Protein AF-0000000080322139 (afdb_homodimer)

Organism: NCBI:txid113653

Nearest PDB structures (foldseek):
  3h87-assembly1_B  TM=6.723E-01  e=2.597E-03  Mycobacterium tuberculosis H37Rv
  6a7v-assembly1_E  TM=6.444E-01  e=3.155E-03  Mycobacterium tuberculosis H37Rv
  5ecy-assembly1_E  TM=6.111E-01  e=3.832E-03  Shigella flexneri
  4xgq-assembly2_G  TM=5.463E-01  e=7.816E-03  Mycobacterium tuberculosis H37Rv
  3h87-assembly1_B  TM=6.724E-01  e=2.239E-03  Mycobacterium tuberculosis H37Rv

Radius of gyration: 24.17 Å; Cα contacts (8 Å, |Δi|>4): 522; chains: 2; bounding box: 40×67×48 Å

pLDDT: mean 90.12, std 12.37, range [46.22, 98.62]

Foldseek 3Di:
DAAAEEEALQQLVVCCVVAPCVRHVVVVVVQVVCVVVVRAAYAVLRLVVQCVDPDPSNVVSVVCCVVPVGRHPYDDPQLVVQLVVLCVVPVQAFPCPDPDSSDSQSSSLSVQVVQQPDADPVGGYQYEYAHPDDPDPPDNGNCVSNVVVPHHYHHPVVVCVVVVHDD/DAAAEEEALQQLVVCCVVAPCVRHVVVVVVQVVCVVVVRAAYAVLRLVVQCVDPDPSNVVSVVCCVVPVGRHPYDDPQLVVQLVVLCVVPVQLFPCPDPDSSDSQSSSLSVQVVQQPDADPVGGYQYEYAHPDDPDPPDNGNCVSNVVVPHHYHHPVVVCVVVVPDD

Structure (mmCIF, N/CA/C/O backbone):
data_AF-0000000080322139-model_v1
#
loop_
_entity.id
_entity.type
_entity.pdbx_description
1 polymer 'DUF4411 family protein'
#
loop_
_atom_site.group_PDB
_atom_site.id
_atom_site.type_symbol
_atom_site.label_atom_id
_atom_site.label_alt_id
_atom_site.label_comp_id
_atom_site.label_asym_id
_atom_site.label_entity_id
_atom_site.label_seq_id
_atom_site.pdbx_PDB_ins_code
_atom_site.Cartn_x
_atom_site.Cartn_y
_atom_site.Cartn_z
_atom_site.occupancy
_atom_site.B_iso_or_equiv
_atom_site.auth_seq_id
_atom_site.auth_comp_id
_atom_site.auth_asym_id
_atom_site.auth_atom_id
_atom_site.pdbx_PDB_model_num
ATOM 1 N N . MET A 1 1 ? 8.805 30.312 -1.904 1 68.19 1 MET A N 1
ATOM 2 C CA . MET A 1 1 ? 7.75 29.656 -1.135 1 68.19 1 MET A CA 1
ATOM 3 C C . MET A 1 1 ? 8.133 28.219 -0.813 1 68.19 1 MET A C 1
ATOM 5 O O . MET A 1 1 ? 8.719 27.516 -1.648 1 68.19 1 MET A O 1
ATOM 9 N N . ALA A 1 2 ? 8.109 27.938 0.518 1 86.62 2 ALA A N 1
ATOM 10 C CA . ALA A 1 2 ? 8.445 26.578 0.904 1 86.62 2 ALA A CA 1
ATOM 11 C C . ALA A 1 2 ? 7.188 25.75 1.157 1 86.62 2 ALA A C 1
ATOM 13 O O . ALA A 1 2 ? 6.242 26.219 1.789 1 86.62 2 ALA A O 1
ATOM 14 N N . VAL A 1 3 ? 7.066 24.594 0.48 1 93.94 3 VAL A N 1
ATOM 15 C CA . VAL A 1 3 ? 5.922 23.703 0.657 1 93.94 3 VAL A CA 1
ATOM 16 C C . VAL A 1 3 ? 5.988 23.047 2.031 1 93.94 3 VAL A C 1
ATOM 18 O O . VAL A 1 3 ? 7.047 22.547 2.441 1 93.94 3 VAL A O 1
ATOM 21 N N . VAL A 1 4 ? 4.855 23.156 2.779 1 96.94 4 VAL A N 1
ATOM 22 C CA . VAL A 1 4 ? 4.73 22.5 4.078 1 96.94 4 VAL A CA 1
ATOM 23 C C . VAL A 1 4 ? 3.535 21.547 4.066 1 96.94 4 VAL A C 1
ATOM 25 O O . VAL A 1 4 ? 2.416 21.953 3.746 1 96.94 4 VAL A O 1
ATOM 28 N N . TYR A 1 5 ? 3.814 20.344 4.383 1 98.38 5 TYR A N 1
ATOM 29 C CA . TYR A 1 5 ? 2.762 19.328 4.344 1 98.38 5 TYR A CA 1
ATOM 30 C C . TYR A 1 5 ? 2.133 19.156 5.723 1 98.38 5 TYR A C 1
ATOM 32 O O . TYR A 1 5 ? 2.832 19.156 6.738 1 98.38 5 TYR A O 1
ATOM 40 N N . ILE A 1 6 ? 0.815 19.016 5.734 1 98.62 6 ILE A N 1
ATOM 41 C CA . ILE A 1 6 ? 0.061 18.672 6.93 1 98.62 6 ILE A CA 1
ATOM 42 C C . ILE A 1 6 ? -0.663 17.344 6.711 1 98.62 6 ILE A C 1
ATOM 44 O O . ILE A 1 6 ? -1.619 17.266 5.934 1 98.62 6 ILE A O 1
ATOM 48 N N . ILE A 1 7 ? -0.209 16.328 7.422 1 98.25 7 ILE A N 1
ATOM 49 C CA . ILE A 1 7 ? -0.661 14.992 7.074 1 98.25 7 ILE A CA 1
ATOM 50 C C . ILE A 1 7 ? -1.838 14.594 7.961 1 98.25 7 ILE A C 1
ATOM 52 O O . ILE A 1 7 ? -1.787 14.766 9.18 1 98.25 7 ILE A O 1
ATOM 56 N N . ASP A 1 8 ? -2.883 14.086 7.391 1 95.56 8 ASP A N 1
ATOM 57 C CA . ASP A 1 8 ? -4.105 13.594 8.016 1 95.56 8 ASP A CA 1
ATOM 58 C C . ASP A 1 8 ? -3.961 12.133 8.43 1 95.56 8 ASP A C 1
ATOM 60 O O . ASP A 1 8 ? -3.07 11.43 7.949 1 95.56 8 ASP A O 1
ATOM 64 N N . SER A 1 9 ? -4.816 11.719 9.297 1 93.44 9 SER A N 1
ATOM 65 C CA . SER A 1 9 ? -4.734 10.344 9.789 1 93.44 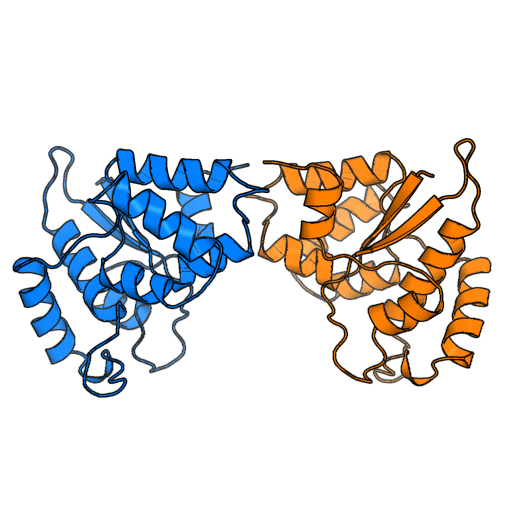9 SER A CA 1
ATOM 66 C C . SER A 1 9 ? -4.984 9.336 8.672 1 93.44 9 SER A C 1
ATOM 68 O O . SER A 1 9 ? -4.359 8.273 8.633 1 93.44 9 SER A O 1
ATOM 70 N N . SER A 1 10 ? -5.883 9.672 7.746 1 92.5 10 SER A N 1
ATOM 71 C CA . SER A 1 10 ? -6.199 8.758 6.652 1 92.5 10 SER A CA 1
ATOM 72 C C . SER A 1 10 ? -4.961 8.461 5.812 1 92.5 10 SER A C 1
ATOM 74 O O . SER A 1 10 ? -4.766 7.324 5.367 1 92.5 10 SER A O 1
ATOM 76 N N . SER A 1 11 ? -4.129 9.461 5.621 1 95.75 11 SER A N 1
ATOM 77 C CA . SER A 1 11 ? -2.922 9.281 4.82 1 95.75 11 SER A CA 1
ATOM 78 C C . SER A 1 11 ? -1.882 8.453 5.566 1 95.75 11 SER A C 1
ATOM 80 O O . SER A 1 11 ? -1.181 7.637 4.965 1 95.75 11 SER A O 1
ATOM 82 N N . LEU A 1 12 ? -1.776 8.648 6.848 1 95.56 12 LEU A N 1
ATOM 83 C CA . LEU A 1 12 ? -0.848 7.855 7.645 1 95.56 12 LEU A CA 1
ATOM 84 C C . LEU A 1 12 ? -1.281 6.395 7.691 1 95.56 12 LEU A C 1
ATOM 86 O O . LEU A 1 12 ? -0.446 5.492 7.602 1 95.56 12 LEU A O 1
ATOM 90 N N . ILE A 1 13 ? -2.531 6.18 7.801 1 93.69 13 ILE A N 1
ATOM 91 C CA . ILE A 1 13 ? -3.07 4.828 7.84 1 93.69 13 ILE A CA 1
ATOM 92 C C . ILE A 1 13 ? -2.822 4.129 6.508 1 93.69 13 ILE A C 1
ATOM 94 O O . ILE A 1 13 ? -2.311 3.008 6.469 1 93.69 13 ILE A O 1
ATOM 98 N N . ASP A 1 14 ? -3.195 4.867 5.477 1 93.75 14 ASP A N 1
ATOM 99 C CA . ASP A 1 14 ? -2.986 4.309 4.145 1 93.75 14 ASP A CA 1
ATOM 100 C C . ASP A 1 14 ? -1.509 4.016 3.898 1 93.75 14 ASP A C 1
ATOM 102 O O . ASP A 1 14 ? -1.165 2.988 3.309 1 93.75 14 ASP A O 1
ATOM 106 N N . LEU A 1 15 ? -0.689 4.93 4.316 1 96.38 15 LEU A N 1
ATOM 107 C CA . LEU A 1 15 ? 0.748 4.746 4.145 1 96.38 15 LEU A CA 1
ATOM 108 C C . LEU A 1 15 ? 1.229 3.506 4.891 1 96.38 15 LEU A C 1
ATOM 110 O O . LEU A 1 15 ? 2.023 2.727 4.355 1 96.38 15 LEU A O 1
ATOM 114 N N . MET A 1 16 ? 0.824 3.297 6.102 1 95.25 16 MET A N 1
ATOM 115 C CA . MET A 1 16 ? 1.204 2.119 6.879 1 95.25 16 MET A CA 1
ATOM 116 C C . MET A 1 16 ? 0.76 0.839 6.184 1 95.25 16 MET A C 1
ATOM 118 O O . MET A 1 16 ? 1.502 -0.145 6.148 1 95.25 16 MET A O 1
ATOM 122 N N . ASP A 1 17 ? -0.396 0.896 5.594 1 93.81 17 ASP A N 1
ATOM 123 C CA . ASP A 1 17 ? -0.928 -0.272 4.895 1 93.81 17 ASP A CA 1
ATOM 124 C C . ASP A 1 17 ? -0.116 -0.58 3.641 1 93.81 17 ASP A C 1
ATOM 126 O O . ASP A 1 17 ? 0.136 -1.745 3.328 1 93.81 17 ASP A O 1
ATOM 130 N N . CYS A 1 18 ? 0.298 0.434 3.008 1 96.19 18 CYS A N 1
ATOM 131 C CA . CYS A 1 18 ? 0.973 0.279 1.725 1 96.19 18 CYS A CA 1
ATOM 132 C C . CYS A 1 18 ? 2.48 0.163 1.911 1 96.19 18 CYS A C 1
ATOM 134 O O . CYS A 1 18 ? 3.17 -0.434 1.082 1 96.19 18 CYS A O 1
ATOM 136 N N . ASN A 1 19 ? 2.949 0.745 2.959 1 96.94 19 ASN A N 1
ATOM 137 C CA . ASN A 1 19 ? 4.383 0.778 3.223 1 96.94 19 ASN A CA 1
ATOM 138 C C . ASN A 1 19 ? 4.699 0.388 4.664 1 96.94 19 ASN A C 1
ATOM 140 O O . ASN A 1 19 ? 5.211 1.203 5.434 1 96.94 19 ASN A O 1
ATOM 144 N N . PRO A 1 20 ? 4.438 -0.884 4.977 1 96.62 20 PRO A N 1
ATOM 145 C CA . PRO A 1 20 ? 4.82 -1.28 6.336 1 96.62 20 PRO A CA 1
ATOM 146 C C . PRO A 1 20 ? 6.266 -0.919 6.672 1 96.62 20 PRO A C 1
ATOM 148 O O . PRO A 1 20 ? 7.148 -1.028 5.816 1 96.62 20 PRO A O 1
ATOM 151 N N . ILE A 1 21 ? 6.465 -0.548 7.898 1 96.88 21 ILE A N 1
ATOM 152 C CA . ILE A 1 21 ? 7.738 0.035 8.312 1 96.88 21 ILE A CA 1
ATOM 153 C C . ILE A 1 21 ? 8.852 -0.994 8.156 1 96.88 21 ILE A C 1
ATOM 155 O O . ILE A 1 21 ? 9.984 -0.644 7.801 1 96.88 21 ILE A O 1
ATOM 159 N N . ASP A 1 22 ? 8.555 -2.258 8.406 1 96.56 22 ASP A N 1
ATOM 160 C CA . ASP A 1 22 ? 9.57 -3.311 8.344 1 96.56 22 ASP A CA 1
ATOM 161 C C . ASP A 1 22 ? 10.031 -3.547 6.91 1 96.56 22 ASP A C 1
ATOM 163 O O . ASP A 1 22 ? 11.156 -3.988 6.684 1 96.56 22 ASP A O 1
ATOM 167 N N . ILE A 1 23 ? 9.242 -3.213 5.961 1 97.5 23 ILE A N 1
ATOM 168 C CA . ILE A 1 23 ? 9.555 -3.451 4.559 1 97.5 23 ILE A CA 1
ATOM 169 C C . ILE A 1 23 ? 10.086 -2.168 3.924 1 97.5 23 ILE A C 1
ATOM 171 O O . ILE A 1 23 ? 11.023 -2.205 3.125 1 97.5 23 ILE A O 1
ATOM 175 N N . TYR A 1 24 ? 9.5 -1.034 4.328 1 97.81 24 TYR A N 1
ATOM 176 C CA . TYR A 1 24 ? 9.852 0.23 3.693 1 97.81 24 TYR A CA 1
ATOM 177 C C . TYR A 1 24 ? 10.328 1.245 4.723 1 97.81 24 TYR A C 1
ATOM 179 O O . TYR A 1 24 ? 9.797 2.357 4.801 1 97.81 24 TYR A O 1
ATOM 187 N N . PRO A 1 25 ? 11.406 0.982 5.445 1 97.44 25 PRO A N 1
ATOM 188 C CA . PRO A 1 25 ? 11.891 1.926 6.457 1 97.44 25 PRO A CA 1
ATOM 189 C C . PRO A 1 25 ? 12.305 3.268 5.855 1 97.44 25 PRO A C 1
ATOM 191 O O . PRO A 1 25 ? 12.211 4.301 6.523 1 97.44 25 PRO A O 1
ATOM 194 N N . SER A 1 26 ? 12.703 3.242 4.609 1 97.81 26 SER A N 1
ATOM 195 C CA . SER A 1 26 ? 13.203 4.457 3.975 1 97.81 26 SER A CA 1
ATOM 196 C C . SER A 1 26 ? 12.086 5.48 3.789 1 97.81 26 SER A C 1
ATOM 198 O O . SER A 1 26 ? 12.32 6.688 3.873 1 97.81 26 SER A O 1
ATOM 200 N N . VAL A 1 27 ? 10.875 5.02 3.521 1 98.12 27 VAL A N 1
ATOM 201 C CA . VAL A 1 27 ? 9.727 5.906 3.334 1 98.12 27 VAL A CA 1
ATOM 202 C C . VAL A 1 27 ? 9.484 6.707 4.609 1 98.12 27 VAL A C 1
ATOM 204 O O . VAL A 1 27 ? 9.336 7.93 4.562 1 98.12 27 VAL A O 1
ATOM 207 N N . TRP A 1 28 ? 9.523 6.027 5.707 1 98 28 TRP A N 1
ATOM 208 C CA . TRP A 1 28 ? 9.227 6.652 6.992 1 98 28 TRP A CA 1
ATOM 209 C C . TRP A 1 28 ? 10.367 7.559 7.434 1 98 28 TRP A C 1
ATOM 211 O O . TRP A 1 28 ? 10.141 8.594 8.07 1 98 28 TRP A O 1
ATOM 221 N N . LYS A 1 29 ? 11.562 7.141 7.066 1 97.81 29 LYS A N 1
ATOM 222 C CA . LYS A 1 29 ? 12.711 8.016 7.316 1 97.81 29 LYS A CA 1
ATOM 223 C C . LYS A 1 29 ? 12.586 9.32 6.535 1 97.81 29 LYS A C 1
ATOM 225 O O . LYS A 1 29 ? 12.859 10.398 7.07 1 97.81 29 LYS A O 1
ATOM 230 N N . ARG A 1 30 ? 12.117 9.195 5.328 1 98 30 ARG A N 1
ATOM 231 C CA . ARG A 1 30 ? 11.961 10.383 4.492 1 98 30 ARG A CA 1
ATOM 232 C C . ARG A 1 30 ? 10.875 11.297 5.039 1 98 30 ARG A C 1
ATOM 234 O O . ARG A 1 30 ? 10.984 12.523 4.945 1 98 30 ARG A O 1
ATOM 241 N N . LEU A 1 31 ? 9.859 10.719 5.57 1 97.88 31 LEU A N 1
ATOM 242 C CA . LEU A 1 31 ? 8.812 11.516 6.199 1 97.88 31 LEU A CA 1
ATOM 243 C C . LEU A 1 31 ? 9.375 12.352 7.344 1 97.88 31 LEU A C 1
ATOM 245 O O . LEU A 1 31 ? 9.094 13.555 7.438 1 97.88 31 LEU A O 1
ATOM 249 N N . ILE A 1 32 ? 10.18 11.68 8.164 1 98.12 32 ILE A N 1
ATOM 250 C CA . ILE A 1 32 ? 10.742 12.359 9.32 1 98.12 32 ILE A CA 1
ATOM 251 C C . ILE A 1 32 ? 11.773 13.391 8.867 1 98.12 32 ILE A C 1
ATOM 253 O O . ILE A 1 32 ? 11.891 14.461 9.453 1 98.12 32 ILE A O 1
ATOM 257 N N . ASP A 1 33 ? 12.492 13.055 7.797 1 98.12 33 ASP A N 1
ATOM 258 C CA . ASP A 1 33 ? 13.422 14.031 7.234 1 98.12 33 ASP A CA 1
ATOM 259 C C . ASP A 1 33 ? 12.695 15.297 6.801 1 98.12 33 ASP A C 1
ATOM 261 O O . ASP A 1 33 ? 13.188 16.406 7.004 1 98.12 33 ASP A O 1
ATOM 265 N N . LEU A 1 34 ? 11.539 15.148 6.188 1 97.19 34 LEU A N 1
ATOM 266 C CA . LEU A 1 34 ? 10.727 16.297 5.797 1 97.19 34 LEU A CA 1
ATOM 267 C C . LEU A 1 34 ? 10.344 17.125 7.016 1 97.19 34 LEU A C 1
ATOM 269 O O . LEU A 1 34 ? 10.344 18.359 6.949 1 97.19 34 LEU A O 1
ATOM 273 N N . HIS A 1 35 ? 10.031 16.438 8.094 1 97.81 35 HIS A N 1
ATOM 274 C CA . HIS A 1 35 ? 9.711 17.141 9.328 1 97.81 35 HIS A CA 1
ATOM 275 C C . HIS A 1 35 ? 10.914 17.906 9.859 1 97.81 35 HIS A C 1
ATOM 277 O O . HIS A 1 35 ? 10.789 19.062 10.281 1 97.81 35 HIS A O 1
ATOM 283 N N . LEU A 1 36 ? 12.039 17.281 9.852 1 97.12 36 LEU A N 1
ATOM 284 C CA . LEU A 1 36 ? 13.258 17.906 10.352 1 97.12 36 LEU A CA 1
ATOM 285 C C . LEU A 1 36 ? 13.625 19.125 9.516 1 97.12 36 LEU A C 1
ATOM 287 O O . LEU A 1 36 ? 14.328 20.031 10 1 97.12 36 LEU A O 1
ATOM 291 N N . GLU A 1 37 ? 13.094 19.203 8.328 1 94.88 37 GLU A N 1
ATOM 292 C CA . GLU A 1 37 ? 13.258 20.359 7.457 1 94.88 37 GLU A CA 1
ATOM 293 C C . GLU A 1 37 ? 12.164 21.406 7.695 1 94.88 37 GLU A C 1
ATOM 295 O O . GLU A 1 37 ? 12.086 22.406 6.977 1 94.88 37 GLU A O 1
ATOM 300 N N . ASP A 1 38 ? 11.312 21.062 8.609 1 94.56 38 ASP A N 1
ATOM 301 C CA . ASP A 1 38 ? 10.188 21.938 8.945 1 94.56 38 ASP A CA 1
ATOM 302 C C . ASP A 1 38 ? 9.188 22.016 7.801 1 94.56 38 ASP A C 1
ATOM 304 O O . ASP A 1 38 ? 8.602 23.062 7.543 1 94.56 38 ASP A O 1
ATOM 308 N N . ARG A 1 39 ? 9.023 20.875 7.148 1 96.44 39 ARG A N 1
ATOM 309 C CA . ARG A 1 39 ? 8.141 20.875 5.98 1 96.44 39 ARG A CA 1
ATOM 310 C C . ARG A 1 39 ? 7.039 19.828 6.133 1 96.44 39 ARG A C 1
ATOM 312 O O . ARG A 1 39 ? 6.273 19.594 5.195 1 96.44 39 ARG A O 1
ATOM 319 N N . LEU A 1 40 ? 6.953 19.219 7.246 1 98.06 40 LEU A N 1
ATOM 320 C CA . LEU A 1 40 ? 5.895 18.25 7.5 1 98.06 40 LEU A CA 1
ATOM 321 C C . LEU A 1 40 ? 5.422 18.328 8.945 1 98.06 40 LEU A C 1
ATOM 323 O O . LEU A 1 40 ? 6.238 18.297 9.875 1 98.06 40 LEU A O 1
ATOM 327 N N . TYR A 1 41 ? 4.141 18.391 9.102 1 98.31 41 TYR A N 1
ATOM 328 C CA . TYR A 1 41 ? 3.508 18.406 10.414 1 98.31 41 TYR A CA 1
ATOM 329 C C . TYR A 1 41 ? 2.18 17.656 10.383 1 98.31 41 TYR A C 1
ATOM 331 O O . TYR A 1 41 ? 1.677 17.312 9.305 1 98.31 41 TYR A O 1
ATOM 339 N N . SER A 1 42 ? 1.778 17.281 11.508 1 98.12 42 SER A N 1
ATOM 340 C CA . SER A 1 42 ? 0.406 16.859 11.758 1 98.12 42 SER A CA 1
ATOM 341 C C . SER A 1 42 ? -0.188 17.578 12.969 1 98.12 42 SER A C 1
ATOM 343 O O . SER A 1 42 ? 0.25 18.672 13.328 1 98.12 42 SER A O 1
ATOM 345 N N . HIS A 1 43 ? -1.311 17.172 13.422 1 97.56 43 HIS A N 1
ATOM 346 C CA . HIS A 1 43 ? -1.987 17.812 14.539 1 97.56 43 HIS A CA 1
ATOM 347 C C . HIS A 1 43 ? -2.193 16.844 15.695 1 97.56 43 HIS A C 1
ATOM 349 O O . HIS A 1 43 ? -2.377 15.641 15.469 1 97.56 43 HIS A O 1
ATOM 355 N N . ILE A 1 44 ? -2.199 17.297 16.891 1 96.5 44 ILE A N 1
ATOM 356 C CA . ILE A 1 44 ? -2.355 16.484 18.078 1 96.5 44 ILE A CA 1
ATOM 357 C C . ILE A 1 44 ? -3.67 15.703 18.016 1 96.5 44 ILE A C 1
ATOM 359 O O . ILE A 1 44 ? -3.758 14.57 18.484 1 96.5 44 ILE A O 1
ATOM 363 N N . GLU A 1 45 ? -4.68 16.266 17.438 1 93.38 45 GLU A N 1
ATOM 364 C CA . GLU A 1 45 ? -5.957 15.578 17.266 1 93.38 45 GLU A CA 1
ATOM 365 C C . GLU A 1 45 ? -5.805 14.352 16.375 1 93.38 45 GLU A C 1
ATOM 367 O O . GLU A 1 45 ? -6.492 13.352 16.578 1 93.38 45 GLU A O 1
ATOM 372 N N . VAL A 1 46 ? -4.922 14.461 15.375 1 94.88 46 VAL A N 1
ATOM 373 C CA . VAL A 1 46 ? -4.637 13.312 14.523 1 94.88 46 VAL A CA 1
ATOM 374 C C . VAL A 1 46 ? -3.943 12.219 15.336 1 94.88 46 VAL A C 1
ATOM 376 O O . VAL A 1 46 ? -4.285 11.039 15.227 1 94.88 46 VAL A O 1
ATOM 379 N N . TYR A 1 47 ? -2.986 12.641 16.141 1 95.06 47 TYR A N 1
ATOM 380 C CA . TYR A 1 47 ? -2.307 11.703 17.031 1 95.06 47 TYR A CA 1
ATOM 381 C C . TYR A 1 47 ? -3.307 10.969 17.922 1 95.06 47 TYR A C 1
ATOM 383 O O . TYR A 1 47 ? -3.236 9.75 18.062 1 95.06 47 TYR A O 1
ATOM 391 N N . LEU A 1 48 ? -4.215 11.688 18.469 1 91.31 48 LEU A N 1
ATOM 392 C CA . LEU A 1 48 ? -5.207 11.117 19.375 1 91.31 48 LEU A CA 1
ATOM 393 C C . LEU A 1 48 ? -6.105 10.125 18.641 1 91.31 48 LEU A C 1
ATOM 395 O O . LEU A 1 48 ? -6.504 9.102 19.203 1 91.31 48 LEU A O 1
ATOM 399 N N . GLU A 1 49 ? -6.418 10.43 17.406 1 87.5 49 GLU A N 1
ATOM 400 C CA . GLU A 1 49 ? -7.203 9.516 16.578 1 87.5 49 GLU A CA 1
ATOM 401 C C . GLU A 1 49 ? -6.461 8.203 16.344 1 87.5 49 GLU A C 1
ATOM 403 O O . GLU A 1 49 ? -7.059 7.129 16.406 1 87.5 49 GLU A O 1
ATOM 408 N N . ILE A 1 50 ? -5.203 8.289 16.016 1 90.81 50 ILE A N 1
ATOM 409 C CA . ILE A 1 50 ? -4.363 7.133 15.711 1 90.81 50 ILE A CA 1
ATOM 410 C C . ILE A 1 50 ? -4.164 6.293 16.969 1 90.81 50 ILE A C 1
ATOM 412 O O . ILE A 1 50 ? -4.105 5.062 16.906 1 90.81 50 ILE A O 1
ATOM 416 N N . GLU A 1 51 ? -4.031 6.918 18.047 1 84.75 51 GLU A N 1
ATOM 417 C CA . GLU A 1 51 ? -3.77 6.262 19.328 1 84.75 51 GLU A CA 1
ATOM 418 C C . GLU A 1 51 ? -4.914 5.324 19.719 1 84.75 51 GLU A C 1
ATOM 420 O O . GLU A 1 51 ? -4.711 4.359 20.453 1 84.75 51 GLU A O 1
ATOM 425 N N . SER A 1 52 ? -6.004 5.531 19.141 1 75.81 52 SER A N 1
ATOM 426 C CA . SER A 1 52 ? -7.172 4.73 19.484 1 75.81 52 SER A CA 1
ATOM 427 C C . SER A 1 52 ? -7.184 3.41 18.719 1 75.81 52 SER A C 1
ATOM 429 O O . SER A 1 52 ? -7.957 2.504 19.047 1 75.81 52 SER A O 1
ATOM 431 N N . GLN A 1 53 ? -6.258 3.322 17.859 1 67.62 53 GLN A N 1
ATOM 432 C CA . GLN A 1 53 ? -6.219 2.096 17.078 1 67.62 53 GLN A CA 1
ATOM 433 C C . GLN A 1 53 ? -5 1.249 17.438 1 67.62 53 GLN A C 1
ATOM 435 O O . GLN A 1 53 ? -3.979 1.78 17.875 1 67.62 53 GLN A O 1
ATOM 440 N N . ASP A 1 54 ? -5.008 0.057 17.891 1 62.97 54 ASP A N 1
ATOM 441 C CA . ASP A 1 54 ? -3.889 -0.783 18.312 1 62.97 54 ASP A CA 1
ATOM 442 C C . ASP A 1 54 ? -3.146 -1.351 17.094 1 62.97 54 ASP A C 1
ATOM 444 O O . ASP A 1 54 ? -3.457 -2.449 16.641 1 62.97 54 ASP A O 1
ATOM 448 N N . ASP A 1 55 ? -2.158 -0.542 16.656 1 83.44 55 ASP A N 1
ATOM 449 C CA . ASP A 1 55 ? -1.472 -1.159 15.531 1 83.44 55 ASP A CA 1
ATOM 450 C C . ASP A 1 55 ? -0.072 -0.574 15.352 1 83.44 55 ASP A C 1
ATOM 452 O O . ASP A 1 55 ? 0.425 0.138 16.234 1 83.44 55 ASP A O 1
ATOM 456 N N . GLU A 1 56 ? 0.712 -0.976 14.672 1 91.62 56 GLU A N 1
ATOM 457 C CA . GLU A 1 56 ? 2.049 -0.556 14.266 1 91.62 56 GLU A CA 1
ATOM 458 C C . GLU A 1 56 ? 2.113 0.954 14.055 1 91.62 56 GLU A C 1
ATOM 460 O O . GLU A 1 56 ? 3.115 1.592 14.383 1 91.62 56 GLU A O 1
ATOM 465 N N . LEU A 1 57 ? 1.033 1.543 13.688 1 94.38 57 LEU A N 1
ATOM 466 C CA . LEU A 1 57 ? 0.989 2.98 13.445 1 94.38 57 LEU A CA 1
ATOM 467 C C . LEU A 1 57 ? 0.966 3.754 14.758 1 94.38 57 LEU A C 1
ATOM 469 O O . LEU A 1 57 ? 1.602 4.805 14.875 1 94.38 57 LEU A O 1
ATOM 473 N N . LYS A 1 58 ? 0.27 3.227 15.711 1 94.69 58 LYS A N 1
ATOM 474 C CA . LYS A 1 58 ? 0.213 3.854 17.031 1 94.69 58 LYS A CA 1
ATOM 475 C C . LYS A 1 58 ? 1.596 3.904 17.672 1 94.69 58 LYS A C 1
ATOM 477 O O . LYS A 1 58 ? 1.996 4.938 18.219 1 94.69 58 LYS A O 1
ATOM 482 N N . LYS A 1 59 ? 2.262 2.777 17.609 1 94.75 59 LYS A N 1
ATOM 483 C CA . LYS A 1 59 ? 3.607 2.709 18.172 1 94.75 59 LYS A CA 1
ATOM 484 C C . LYS A 1 59 ? 4.539 3.707 17.5 1 94.75 59 LYS A C 1
ATOM 486 O O . LYS A 1 59 ? 5.289 4.418 18.172 1 94.75 59 LYS A O 1
ATOM 491 N N . TRP A 1 60 ? 4.445 3.738 16.219 1 96.38 60 TRP A N 1
ATOM 492 C CA . TRP A 1 60 ? 5.266 4.676 15.453 1 96.38 60 TRP A CA 1
ATOM 493 C C . TRP A 1 60 ? 4.945 6.117 15.844 1 96.38 60 TRP A C 1
ATOM 495 O O . TRP A 1 60 ? 5.855 6.914 16.094 1 96.38 60 TRP A O 1
ATOM 505 N N . ALA A 1 61 ? 3.668 6.461 15.898 1 96 61 ALA A N 1
ATOM 506 C CA . ALA A 1 61 ? 3.25 7.824 16.219 1 96 61 ALA A CA 1
ATOM 507 C C . ALA A 1 61 ? 3.729 8.227 17.609 1 96 61 ALA A C 1
ATOM 509 O O . ALA A 1 61 ? 4.203 9.352 17.812 1 96 61 ALA A O 1
ATOM 510 N N . LYS A 1 62 ? 3.58 7.352 18.531 1 95.31 62 LYS A N 1
ATOM 511 C CA . LYS A 1 62 ? 4.012 7.617 19.891 1 95.31 62 LYS A CA 1
ATOM 512 C C . LYS A 1 62 ? 5.516 7.867 19.969 1 95.31 62 LYS A C 1
ATOM 514 O O . LYS A 1 62 ? 5.969 8.812 20.609 1 95.31 62 LYS A O 1
ATOM 519 N N . GLU A 1 63 ? 6.238 7 19.328 1 96.62 63 GLU A N 1
ATOM 520 C CA . GLU A 1 63 ? 7.691 7.141 19.297 1 96.62 63 GLU A CA 1
ATOM 521 C C . GLU A 1 63 ? 8.102 8.477 18.672 1 96.62 63 GLU A C 1
ATOM 523 O O . GLU A 1 63 ? 8.969 9.172 19.188 1 96.62 63 GLU A O 1
ATOM 528 N N . GLN A 1 64 ? 7.453 8.812 17.531 1 96.62 64 GLN A N 1
ATOM 529 C CA . GLN A 1 64 ? 7.809 10.055 16.844 1 96.62 64 GLN A CA 1
ATOM 530 C C . GLN A 1 64 ? 7.402 11.273 17.656 1 96.62 64 GLN A C 1
ATOM 532 O O . GLN A 1 64 ? 8.117 12.273 17.688 1 96.62 64 GLN A O 1
ATOM 537 N N . LYS A 1 65 ? 6.203 11.18 18.297 1 96.56 65 LYS A N 1
ATOM 538 C CA . LYS A 1 65 ? 5.766 12.281 19.156 1 96.56 65 LYS A CA 1
ATOM 539 C C . LYS A 1 65 ? 6.762 12.539 20.281 1 96.56 65 LYS A C 1
ATOM 541 O O . LYS A 1 65 ? 7.043 13.688 20.625 1 96.56 65 LYS A O 1
ATOM 546 N N . ASN A 1 66 ? 7.277 11.508 20.891 1 97.12 66 ASN A N 1
ATOM 547 C CA . ASN A 1 66 ? 8.25 11.617 21.969 1 97.12 66 ASN A CA 1
ATOM 548 C C . ASN A 1 66 ? 9.578 12.188 21.484 1 97.12 66 ASN A C 1
ATOM 550 O O . ASN A 1 66 ? 10.18 13.023 22.156 1 97.12 66 ASN A O 1
ATOM 554 N N . LYS A 1 67 ? 10.07 11.781 20.391 1 97.75 67 LYS A N 1
ATOM 555 C CA . LYS A 1 67 ? 11.359 12.195 19.844 1 97.75 67 LYS A CA 1
ATOM 556 C C . LYS A 1 67 ? 11.266 13.594 19.234 1 97.75 67 LYS A C 1
ATOM 558 O O . LYS A 1 67 ? 12.203 14.383 19.328 1 97.75 67 LYS A O 1
ATOM 563 N N . TYR A 1 68 ? 10.109 13.812 18.578 1 97.88 68 TYR A N 1
ATOM 564 C CA . TYR A 1 68 ? 9.875 15.078 17.891 1 97.88 68 TYR A CA 1
ATOM 565 C C . TYR A 1 68 ? 8.562 15.711 18.359 1 97.88 68 TYR A C 1
ATOM 567 O O . TYR A 1 68 ? 7.551 15.641 17.656 1 97.88 68 TYR A O 1
ATOM 575 N N . PRO A 1 69 ? 8.539 16.453 19.422 1 95.62 69 PRO A N 1
ATOM 576 C CA . PRO A 1 69 ? 7.316 16.969 20.031 1 95.62 69 PRO A CA 1
ATOM 577 C C . PRO A 1 69 ? 6.551 17.922 19.125 1 95.62 69 PRO A C 1
ATOM 579 O O . PRO A 1 69 ? 5.352 18.141 19.312 1 95.62 69 PRO A O 1
ATOM 582 N N . ASN A 1 70 ? 7.266 18.422 18.078 1 96.5 70 ASN A N 1
ATOM 583 C CA . ASN A 1 70 ? 6.629 19.406 17.203 1 96.5 70 ASN A CA 1
ATOM 584 C C . ASN A 1 70 ? 6.027 18.75 15.969 1 96.5 70 ASN A C 1
ATOM 586 O O . ASN A 1 70 ? 5.426 19.422 15.133 1 96.5 70 ASN A O 1
ATOM 590 N N . LEU A 1 71 ? 6.145 17.438 15.828 1 98.06 71 LEU A N 1
ATOM 591 C CA . LEU A 1 71 ? 5.578 16.75 14.68 1 98.06 71 LEU A CA 1
ATOM 592 C C . LEU A 1 71 ? 4.055 16.859 14.68 1 98.06 71 LEU A C 1
ATOM 594 O O . LEU A 1 71 ? 3.453 17.188 13.656 1 98.06 71 LEU A O 1
ATOM 598 N N . PHE A 1 72 ? 3.488 16.562 15.844 1 98.12 72 PHE A N 1
ATOM 599 C CA . PHE A 1 72 ? 2.057 16.75 16.047 1 98.12 72 PHE A CA 1
ATOM 600 C C . PHE A 1 72 ? 1.776 18.062 16.766 1 98.12 72 PHE A C 1
ATOM 602 O O . PHE A 1 72 ? 1.825 18.125 18 1 98.12 72 PHE A O 1
ATOM 609 N N . ARG A 1 73 ? 1.409 19.062 15.961 1 97.88 73 ARG A N 1
ATOM 610 C CA . ARG A 1 73 ? 1.253 20.406 16.484 1 97.88 73 ARG A CA 1
ATOM 611 C C . ARG A 1 73 ? 0.071 20.5 17.438 1 97.88 73 ARG A C 1
ATOM 613 O O . ARG A 1 73 ? -0.985 19.906 17.188 1 97.88 73 ARG A O 1
ATOM 620 N N . SER A 1 74 ? 0.337 21.188 18.5 1 96.5 74 SER A N 1
ATOM 621 C CA . SER A 1 74 ? -0.71 21.406 19.5 1 96.5 74 SER A CA 1
ATOM 622 C C . SER A 1 74 ? -1.601 22.594 19.109 1 96.5 74 SER A C 1
ATOM 624 O O . SER A 1 74 ? -1.362 23.25 18.094 1 96.5 74 SER A O 1
ATOM 626 N N . TYR A 1 75 ? -2.557 22.797 19.953 1 95.69 75 TYR A N 1
ATOM 627 C CA . TYR A 1 75 ? -3.488 23.891 19.781 1 95.69 75 TYR A CA 1
ATOM 628 C C . TYR A 1 75 ? -2.777 25.234 19.922 1 95.69 75 TYR A C 1
ATOM 630 O O . TYR A 1 75 ? -1.812 25.359 20.672 1 95.69 75 TYR A O 1
ATOM 638 N N . SER A 1 76 ? -3.17 26.219 19.141 1 96.38 76 SER A N 1
ATOM 639 C CA . SER A 1 76 ? -2.688 27.578 19.281 1 96.38 76 SER A CA 1
ATOM 640 C C . SER A 1 76 ? -3.842 28.578 19.234 1 96.38 76 SER A C 1
ATOM 642 O O . SER A 1 76 ? -4.941 28.25 18.797 1 96.38 76 SER A O 1
ATOM 644 N N . THR A 1 77 ? -3.541 29.75 19.703 1 96.56 77 THR A N 1
ATOM 645 C CA . THR A 1 77 ? -4.551 30.812 19.688 1 96.56 77 THR A CA 1
ATOM 646 C C . THR A 1 77 ? -4.965 31.125 18.25 1 96.56 77 THR A C 1
ATOM 648 O O . THR A 1 77 ? -6.148 31.344 17.969 1 96.56 77 THR A O 1
ATOM 651 N N . ALA A 1 78 ? -4.008 31.156 17.391 1 96.19 78 ALA A N 1
ATOM 652 C CA . ALA A 1 78 ? -4.297 31.438 15.984 1 96.19 78 ALA A CA 1
ATOM 653 C C . ALA A 1 78 ? -5.207 30.359 15.398 1 96.19 78 ALA A C 1
ATOM 655 O O . ALA A 1 78 ? -6.172 30.672 14.695 1 96.19 78 ALA A O 1
ATOM 656 N N . GLN A 1 79 ? -4.918 29.125 15.727 1 96.5 79 GLN A N 1
ATOM 657 C CA . GLN A 1 79 ? -5.734 28.031 15.234 1 96.5 79 GLN A CA 1
ATOM 658 C C . GLN A 1 79 ? -7.172 28.141 15.727 1 96.5 79 GLN A C 1
ATOM 660 O O . GLN A 1 79 ? -8.117 27.859 14.984 1 96.5 79 GLN A O 1
ATOM 665 N N . GLN A 1 80 ? -7.348 28.484 16.969 1 96.06 80 GLN A N 1
ATOM 666 C CA . GLN A 1 80 ? -8.68 28.609 17.547 1 96.06 80 GLN A CA 1
ATOM 667 C C . GLN A 1 80 ? -9.508 29.656 16.812 1 96.06 80 GLN A C 1
ATOM 669 O O . GLN A 1 80 ? -10.695 29.469 16.562 1 96.06 80 GLN A O 1
ATOM 674 N N . LYS A 1 81 ? -8.844 30.781 16.484 1 96.19 81 LYS A N 1
ATOM 675 C CA . LYS A 1 81 ? -9.516 31.828 15.719 1 96.19 81 LYS A CA 1
ATOM 676 C C . LYS A 1 81 ? -9.953 31.312 14.352 1 96.19 81 LYS A C 1
ATOM 678 O O . LYS A 1 81 ? -11.094 31.531 13.938 1 96.19 81 LYS A O 1
ATOM 683 N N . TYR A 1 82 ? -9.023 30.625 13.664 1 96.06 82 TYR A N 1
ATOM 684 C CA . TYR A 1 82 ? -9.352 30.062 12.352 1 96.06 82 TYR A CA 1
ATOM 685 C C . TYR A 1 82 ? -10.461 29.031 12.461 1 96.06 82 TYR A C 1
ATOM 687 O O . TYR A 1 82 ? -11.328 28.953 11.586 1 96.06 82 TYR A O 1
ATOM 695 N N . LEU A 1 83 ? -10.359 28.219 13.5 1 94.19 83 LEU A N 1
ATOM 696 C CA . LEU A 1 83 ? -11.367 27.188 13.719 1 94.19 83 LEU A CA 1
ATOM 697 C C . LEU A 1 83 ? -12.758 27.812 13.844 1 94.19 83 LEU A C 1
ATOM 699 O O . LEU A 1 83 ? -13.727 27.312 13.266 1 94.19 83 LEU A O 1
ATOM 703 N N . ALA A 1 84 ? -12.844 28.875 14.586 1 94.31 84 ALA A N 1
ATOM 704 C CA . ALA A 1 84 ? -14.117 29.578 14.766 1 94.31 84 ALA A CA 1
ATOM 705 C C . ALA A 1 84 ? -14.672 30.047 13.422 1 94.31 84 ALA A C 1
ATOM 707 O O . ALA A 1 84 ? -15.867 29.891 13.156 1 94.31 84 ALA A O 1
ATOM 708 N N . ASP A 1 85 ? -13.805 30.609 12.602 1 94.25 85 ASP A N 1
ATOM 709 C CA . ASP A 1 85 ? -14.195 31.078 11.273 1 94.25 85 ASP A CA 1
ATOM 710 C C . ASP A 1 85 ? -14.664 29.922 10.398 1 94.25 85 ASP A C 1
ATOM 712 O O . ASP A 1 85 ? -15.664 30.031 9.688 1 94.25 85 ASP A O 1
ATOM 716 N N . ILE A 1 86 ? -13.93 28.812 10.445 1 93.81 86 ILE A N 1
ATOM 717 C CA . ILE A 1 86 ? -14.242 27.625 9.656 1 93.81 86 ILE A CA 1
ATOM 718 C C . ILE A 1 86 ? -15.617 27.078 10.055 1 93.81 86 ILE A C 1
ATOM 720 O O . ILE A 1 86 ? -16.453 26.797 9.195 1 93.81 86 ILE A O 1
ATOM 724 N N . LEU A 1 87 ? -15.867 26.984 11.328 1 90.56 87 LEU A N 1
ATOM 725 C CA . LEU A 1 87 ? -17.094 26.391 11.82 1 90.56 87 LEU A CA 1
ATOM 726 C C . LEU A 1 87 ? -18.281 27.312 11.562 1 90.56 87 LEU A C 1
ATOM 728 O O . LEU A 1 87 ? -19.422 26.844 11.383 1 90.56 87 LEU A O 1
ATOM 732 N N . LYS A 1 88 ? -18.031 28.625 11.555 1 91.62 88 LYS A N 1
ATOM 733 C CA . LYS A 1 88 ? -19.078 29.594 11.203 1 91.62 88 LYS A CA 1
ATOM 734 C C . LYS A 1 88 ? -19.531 29.391 9.758 1 91.62 88 LYS A C 1
ATOM 736 O O . LYS A 1 88 ? -20.734 29.469 9.469 1 91.62 88 LYS A O 1
ATOM 741 N N . ASN A 1 89 ? -18.625 29.125 8.891 1 91.5 89 ASN A N 1
ATOM 742 C CA . ASN A 1 89 ? -18.906 28.984 7.461 1 91.5 89 ASN A CA 1
ATOM 743 C C . ASN A 1 89 ? -19.344 27.578 7.105 1 91.5 89 ASN A C 1
ATOM 745 O O . ASN A 1 89 ? -20.078 27.375 6.141 1 91.5 89 ASN A O 1
ATOM 749 N N . PHE A 1 90 ? -18.812 26.578 7.91 1 89 90 PHE A N 1
ATOM 750 C CA . PHE A 1 90 ? -19.109 25.172 7.656 1 89 90 PHE A CA 1
ATOM 751 C C . PHE A 1 90 ? -19.547 24.484 8.938 1 89 90 PHE A C 1
ATOM 753 O O . PHE A 1 90 ? -18.828 23.625 9.469 1 89 90 PHE A O 1
ATOM 760 N N . GLU A 1 91 ? -20.719 24.562 9.297 1 79.5 91 GLU A N 1
ATOM 761 C CA . GLU A 1 91 ? -21.234 24.047 10.562 1 79.5 91 GLU A CA 1
ATOM 762 C C . GLU A 1 91 ? -21.203 22.531 10.586 1 79.5 91 GLU A C 1
ATOM 764 O O . GLU A 1 91 ? -20.938 21.922 11.625 1 79.5 91 GLU A O 1
ATOM 769 N N . ALA A 1 92 ? -21.281 21.969 9.469 1 76.25 92 ALA A N 1
ATOM 770 C CA . ALA A 1 92 ? -21.391 20.516 9.367 1 76.25 92 ALA A CA 1
ATOM 771 C C . ALA A 1 92 ? -20.016 19.859 9.359 1 76.25 92 ALA A C 1
ATOM 773 O O . ALA A 1 92 ? -19.906 18.625 9.359 1 76.25 92 ALA A O 1
ATOM 774 N N . PHE A 1 93 ? -18.984 20.625 9.406 1 80.5 93 PHE A N 1
ATOM 775 C CA . PHE A 1 93 ? -17.625 20.125 9.273 1 80.5 93 PHE A CA 1
ATOM 776 C C . PHE A 1 93 ? -17.172 19.438 10.555 1 80.5 93 PHE A C 1
ATOM 778 O O . PHE A 1 93 ? -16.141 18.766 10.57 1 80.5 93 PHE A O 1
ATOM 785 N N . VAL A 1 94 ? -17.891 19.453 11.633 1 67.94 94 VAL A N 1
ATOM 786 C CA . VAL A 1 94 ? -17.531 18.766 12.867 1 67.94 94 VAL A CA 1
ATOM 787 C C . VAL A 1 94 ? -18.422 17.547 13.055 1 67.94 94 VAL A C 1
ATOM 789 O O . VAL A 1 94 ? -19.641 17.625 12.859 1 67.94 94 VAL A O 1
ATOM 792 N N . LYS A 1 95 ? -17.672 16.328 12.852 1 59.12 95 LYS A N 1
ATOM 793 C CA . LYS A 1 95 ? -18.453 15.148 13.203 1 59.12 95 LYS A CA 1
ATOM 794 C C . LYS A 1 95 ? -18.75 15.102 14.695 1 59.12 95 LYS A C 1
ATOM 796 O O . LYS A 1 95 ? -17.844 15.242 15.523 1 59.12 95 LYS A O 1
ATOM 801 N N . ILE A 1 96 ? -19.906 15.539 15.078 1 48.28 96 ILE A N 1
ATOM 802 C CA . ILE A 1 96 ? -20.297 15.461 16.484 1 48.28 96 ILE A CA 1
ATOM 803 C C . ILE A 1 96 ? -20.375 14 16.922 1 48.28 96 ILE A C 1
ATOM 805 O O . ILE A 1 96 ? -21.172 13.227 16.375 1 48.28 96 ILE A O 1
ATOM 809 N N . ASN A 1 97 ? -19.219 13.406 17.047 1 50.06 97 ASN A N 1
ATOM 810 C CA . ASN A 1 97 ? -19.453 12.109 17.688 1 50.06 97 ASN A CA 1
ATOM 811 C C . ASN A 1 97 ? -19.688 12.258 19.188 1 50.06 97 ASN A C 1
ATOM 813 O O . ASN A 1 97 ? -18.734 12.375 19.953 1 50.06 97 ASN A O 1
ATOM 817 N N . GLY A 1 98 ? -20.75 12.227 19.641 1 50.47 98 GLY A N 1
ATOM 818 C CA . GLY A 1 98 ? -21.156 12.547 21 1 50.47 98 GLY A CA 1
ATOM 819 C C . GLY A 1 98 ? -20.859 13.977 21.391 1 50.47 98 GLY A C 1
ATOM 820 O O . GLY A 1 98 ? -21.234 14.914 20.688 1 50.47 98 GLY A O 1
ATOM 821 N N . ASN A 1 99 ? -20.172 14.203 22.797 1 46.22 99 ASN A N 1
ATOM 822 C CA . ASN A 1 99 ? -19.891 15.508 23.391 1 46.22 99 ASN A CA 1
ATOM 823 C C . ASN A 1 99 ? -18.516 16.016 22.969 1 46.22 99 ASN A C 1
ATOM 825 O O . ASN A 1 99 ? -18.062 17.062 23.469 1 46.22 99 ASN A O 1
ATOM 829 N N . THR A 1 100 ? -17.641 15.344 22.375 1 46.97 100 THR A N 1
ATOM 830 C CA . THR A 1 100 ? -16.281 15.812 22.109 1 46.97 100 THR A CA 1
ATOM 831 C C . THR A 1 100 ? -16.016 15.898 20.609 1 46.97 100 THR A C 1
ATOM 833 O O . THR A 1 100 ? -16.484 15.055 19.844 1 46.97 100 THR A O 1
ATOM 836 N N . TYR A 1 101 ? -15.969 17.125 20.188 1 49.72 101 TYR A N 1
ATOM 837 C CA . TYR A 1 101 ? -15.578 17.344 18.812 1 49.72 101 TYR A CA 1
ATOM 838 C C . TYR A 1 101 ? -14.383 16.469 18.438 1 49.72 101 TYR A C 1
ATOM 840 O O . TYR A 1 101 ? -13.25 16.766 18.828 1 49.72 101 TYR A O 1
ATOM 848 N N . LYS A 1 102 ? -14.445 15.242 18.406 1 56.59 102 LYS A N 1
ATOM 849 C CA . LYS A 1 102 ? -13.305 14.359 18.156 1 56.59 102 LYS A CA 1
ATOM 850 C C . LYS A 1 102 ? -12.938 14.32 16.672 1 56.59 102 LYS A C 1
ATOM 852 O O . LYS A 1 102 ? -12.773 13.242 16.109 1 56.59 102 LYS A O 1
ATOM 857 N N . ASP A 1 103 ? -12.961 15.641 16.031 1 81 103 ASP A N 1
ATOM 858 C CA . ASP A 1 103 ? -12.672 15.531 14.602 1 81 103 ASP A CA 1
ATOM 859 C C . ASP A 1 103 ? -11.43 16.344 14.242 1 81 103 ASP A C 1
ATOM 861 O O . ASP A 1 103 ? -11.336 17.531 14.555 1 81 103 ASP A O 1
ATOM 865 N N . ALA A 1 104 ? -10.367 15.703 13.875 1 90.75 104 ALA A N 1
ATOM 866 C CA . ALA A 1 104 ? -9.094 16.312 13.5 1 90.75 104 ALA A CA 1
ATOM 867 C C . ALA A 1 104 ? -9.242 17.188 12.266 1 90.75 104 ALA A C 1
ATOM 869 O O . ALA A 1 104 ? -8.43 18.078 12.023 1 90.75 104 ALA A O 1
ATOM 870 N N . ASP A 1 105 ? -10.297 17.125 11.57 1 92 105 ASP A N 1
ATOM 871 C CA . ASP A 1 105 ? -10.438 17.703 10.242 1 92 105 ASP A CA 1
ATOM 872 C C . ASP A 1 105 ? -10.391 19.234 10.297 1 92 105 ASP A C 1
ATOM 874 O O . ASP A 1 105 ? -9.555 19.859 9.648 1 92 105 ASP A O 1
ATOM 878 N N . PRO A 1 106 ? -11.242 19.844 11.125 1 93.56 106 PRO A N 1
ATOM 879 C CA . PRO A 1 106 ? -11.203 21.312 11.148 1 93.56 106 PRO A CA 1
ATOM 880 C C . PRO A 1 106 ? -9.883 21.859 11.68 1 93.56 106 PRO A C 1
ATOM 882 O O . PRO A 1 106 ? -9.43 22.922 11.258 1 93.56 106 PRO A O 1
ATOM 885 N N . TRP A 1 107 ? -9.242 21.109 12.547 1 95.06 107 TRP A N 1
ATOM 886 C CA . TRP A 1 107 ? -7.973 21.531 13.125 1 95.06 107 TRP A CA 1
ATOM 887 C C . TRP A 1 107 ? -6.859 21.469 12.086 1 95.06 107 TRP A C 1
ATOM 889 O O . TRP A 1 107 ? -5.945 22.297 12.094 1 95.06 107 TRP A O 1
ATOM 899 N N . LEU A 1 108 ? -6.918 20.562 11.211 1 96.88 108 LEU A N 1
ATOM 900 C CA . LEU A 1 108 ? -5.926 20.469 10.148 1 96.88 108 LEU A CA 1
ATOM 901 C C . LEU A 1 108 ? -6.004 21.672 9.227 1 96.88 108 LEU A C 1
ATOM 903 O O . LEU A 1 108 ? -4.973 22.219 8.828 1 96.88 108 LEU A O 1
ATOM 907 N N . VAL A 1 109 ? -7.215 22.062 8.906 1 96.81 109 VAL A N 1
ATOM 908 C CA . VAL A 1 109 ? -7.398 23.234 8.062 1 96.81 109 VAL A CA 1
ATOM 909 C C . VAL A 1 109 ? -6.93 24.484 8.805 1 96.81 109 VAL A C 1
ATOM 911 O O . VAL A 1 109 ? -6.246 25.328 8.227 1 96.81 109 VAL A O 1
ATOM 914 N N . ALA A 1 110 ? -7.266 24.562 10.094 1 97.19 110 ALA A N 1
ATOM 915 C CA . ALA A 1 110 ? -6.836 25.703 10.906 1 97.19 110 ALA A CA 1
ATOM 916 C C . ALA A 1 110 ? -5.316 25.781 10.984 1 97.19 110 ALA A C 1
ATOM 918 O O . ALA A 1 110 ? -4.734 26.859 10.891 1 97.19 110 ALA A O 1
ATOM 919 N N . LEU A 1 111 ? -4.707 24.625 11.133 1 97.88 111 LEU A N 1
ATOM 920 C CA . LEU A 1 111 ? -3.252 24.562 11.18 1 97.88 111 LEU A CA 1
ATOM 921 C C . LEU A 1 111 ? -2.641 25.016 9.859 1 97.88 111 LEU A C 1
ATOM 923 O O . LEU A 1 111 ? -1.642 25.734 9.852 1 97.88 111 LEU A O 1
ATOM 927 N N . ALA A 1 112 ? -3.248 24.609 8.773 1 97.75 112 ALA A N 1
ATOM 928 C CA . ALA A 1 112 ? -2.775 25.031 7.453 1 97.75 112 ALA A CA 1
ATOM 929 C C . ALA A 1 112 ? -2.834 26.547 7.301 1 97.75 112 ALA A C 1
ATOM 931 O O . ALA A 1 112 ? -1.896 27.156 6.789 1 97.75 112 ALA A O 1
ATOM 932 N N . LEU A 1 113 ? -3.887 27.141 7.766 1 97.06 113 LEU A N 1
ATOM 933 C CA . LEU A 1 113 ? -4.047 28.578 7.688 1 97.06 113 LEU A CA 1
ATOM 934 C C . LEU A 1 113 ? -3.008 29.297 8.555 1 97.06 113 LEU A C 1
ATOM 936 O O . LEU A 1 113 ? -2.463 30.328 8.156 1 97.06 113 LEU A O 1
ATOM 940 N N . GLU A 1 114 ? -2.762 28.719 9.703 1 96.69 114 GLU A N 1
ATOM 941 C CA . GLU A 1 114 ? -1.743 29.266 10.586 1 96.69 114 GLU A CA 1
ATOM 942 C C . GLU A 1 114 ? -0.366 29.234 9.93 1 96.69 114 GLU A C 1
ATOM 944 O O . GLU A 1 114 ? 0.365 30.234 9.953 1 96.69 114 GLU A O 1
ATOM 949 N N . ILE A 1 115 ? -0.031 28.141 9.328 1 95.88 115 ILE A N 1
ATOM 950 C CA . ILE A 1 115 ? 1.264 27.953 8.688 1 95.88 115 ILE A CA 1
ATOM 951 C C . ILE A 1 115 ? 1.402 28.938 7.52 1 95.88 115 ILE A C 1
ATOM 953 O O . ILE A 1 115 ? 2.479 29.5 7.297 1 95.88 115 ILE A O 1
ATOM 957 N N . ARG A 1 116 ? 0.342 29.156 6.809 1 94.62 116 ARG A N 1
ATOM 958 C CA . ARG A 1 116 ? 0.347 30.062 5.676 1 94.62 116 ARG A CA 1
ATOM 959 C C . ARG A 1 116 ? 0.684 31.484 6.121 1 94.62 116 ARG A C 1
ATOM 961 O O . ARG A 1 116 ? 1.329 32.25 5.387 1 94.62 116 ARG A O 1
ATOM 968 N N . LYS A 1 117 ? 0.307 31.859 7.316 1 92.44 117 LYS A N 1
ATOM 969 C CA . LYS A 1 117 ? 0.469 33.219 7.801 1 92.44 117 LYS A CA 1
ATOM 970 C C . LYS A 1 117 ? 1.796 33.406 8.539 1 9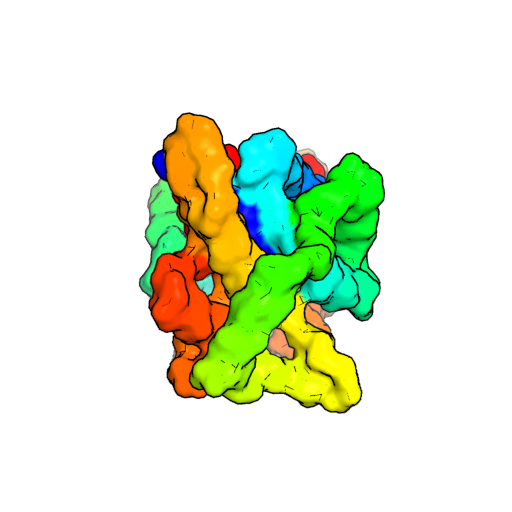2.44 117 LYS A C 1
ATOM 972 O O . LYS A 1 117 ? 2.166 34.5 8.914 1 92.44 117 LYS A O 1
ATOM 977 N N . THR A 1 118 ? 2.436 32.281 8.75 1 87.06 118 THR A N 1
ATOM 978 C CA . THR A 1 118 ? 3.723 32.344 9.43 1 87.06 118 THR A CA 1
ATOM 979 C C . THR A 1 118 ? 4.855 32.531 8.422 1 87.06 118 THR A C 1
ATOM 981 O O . THR A 1 118 ? 5.211 31.594 7.707 1 87.06 118 THR A O 1
ATOM 984 N N . PRO A 1 119 ? 5.328 33.781 8.289 1 77.25 119 PRO A N 1
ATOM 985 C CA . PRO A 1 119 ? 6.375 34.031 7.293 1 77.25 119 PRO A CA 1
ATOM 986 C C . PRO A 1 119 ? 7.719 33.438 7.688 1 77.25 119 PRO A C 1
ATOM 988 O O . PRO A 1 119 ? 7.988 33.219 8.875 1 77.25 119 PRO A O 1
ATOM 991 N N . THR A 1 120 ? 8.367 32.844 6.711 1 78.44 120 THR A N 1
ATOM 992 C CA . THR A 1 120 ? 9.75 32.406 6.887 1 78.44 120 THR A CA 1
ATOM 993 C C . THR A 1 120 ? 10.711 33.375 6.168 1 78.44 120 THR A C 1
ATOM 995 O O . THR A 1 120 ? 10.273 34.25 5.445 1 78.44 120 THR A O 1
ATOM 998 N N . ILE A 1 121 ? 11.938 33.312 6.43 1 77.19 121 ILE A N 1
ATOM 999 C CA . ILE A 1 121 ? 12.953 34.125 5.789 1 77.19 121 ILE A CA 1
ATOM 1000 C C . ILE A 1 121 ? 12.961 33.844 4.285 1 77.19 121 ILE A C 1
ATOM 1002 O O . ILE A 1 121 ? 13.422 34.688 3.5 1 77.19 121 ILE A O 1
ATOM 1006 N N . PHE A 1 122 ? 12.359 32.812 3.891 1 79.06 122 PHE A N 1
ATOM 1007 C CA . PHE A 1 122 ? 12.375 32.406 2.488 1 79.06 122 PHE A CA 1
ATOM 1008 C C . PHE A 1 122 ? 11.047 32.75 1.816 1 79.06 122 PHE A C 1
ATOM 1010 O O . PHE A 1 122 ? 10.867 32.5 0.626 1 79.06 122 PHE A O 1
ATOM 1017 N N . GLY A 1 123 ? 10.141 33.406 2.594 1 81.44 123 GLY A N 1
ATOM 1018 C CA . GLY A 1 123 ? 8.844 33.75 2.031 1 81.44 123 GLY A CA 1
ATOM 1019 C C . GLY A 1 123 ? 7.691 33 2.688 1 81.44 123 GLY A C 1
ATOM 1020 O O . GLY A 1 123 ? 7.875 32.344 3.725 1 81.44 123 GLY A O 1
ATOM 1021 N N . PRO A 1 124 ? 6.586 33.188 2.068 1 84.5 124 PRO A N 1
ATOM 1022 C CA . PRO A 1 124 ? 5.398 32.562 2.648 1 84.5 124 PRO A CA 1
ATOM 1023 C C . PRO A 1 124 ? 5.402 31.047 2.479 1 84.5 124 PRO A C 1
ATOM 1025 O O . PRO A 1 124 ? 5.984 30.531 1.521 1 84.5 124 PRO A O 1
ATOM 1028 N N . ASN A 1 125 ? 4.879 30.375 3.449 1 92.25 125 ASN A N 1
ATOM 1029 C CA . ASN A 1 125 ? 4.688 28.938 3.367 1 92.25 125 ASN A CA 1
ATOM 1030 C C . ASN A 1 125 ? 3.449 28.578 2.551 1 92.25 125 ASN A C 1
ATOM 1032 O O . ASN A 1 125 ? 2.455 29.297 2.576 1 92.25 125 ASN A O 1
ATOM 1036 N N . GLU A 1 126 ? 3.57 27.562 1.833 1 94.19 126 GLU A N 1
ATOM 1037 C CA . GLU A 1 126 ? 2.432 26.984 1.126 1 94.19 126 GLU A CA 1
ATOM 1038 C C . GLU A 1 126 ? 2.014 25.656 1.746 1 94.19 126 GLU A C 1
ATOM 1040 O O . GLU A 1 126 ? 2.59 24.609 1.434 1 94.19 126 GLU A O 1
ATOM 1045 N N . PRO A 1 127 ? 1.017 25.75 2.586 1 97.06 127 PRO A N 1
ATOM 1046 C CA . PRO A 1 127 ? 0.577 24.516 3.223 1 97.06 127 PRO A CA 1
ATOM 1047 C C . PRO A 1 127 ? -0.223 23.609 2.279 1 97.06 127 PRO A C 1
ATOM 1049 O O . PRO A 1 127 ? -1.014 24.109 1.473 1 97.06 127 PRO A O 1
ATOM 1052 N N . ILE A 1 128 ? 0.023 22.375 2.301 1 98.06 128 ILE A N 1
ATOM 1053 C CA . ILE A 1 128 ? -0.724 21.344 1.586 1 98.06 128 ILE A CA 1
ATOM 1054 C C . ILE A 1 128 ? -1.211 20.281 2.568 1 98.06 128 ILE A C 1
ATOM 1056 O O . ILE A 1 128 ? -0.426 19.75 3.359 1 98.06 128 ILE A O 1
ATOM 1060 N N . ILE A 1 129 ? -2.5 20.047 2.557 1 98.19 129 ILE A N 1
ATOM 1061 C CA . ILE A 1 129 ? -3.037 18.984 3.414 1 98.19 129 ILE A CA 1
ATOM 1062 C C . ILE A 1 129 ? -2.98 17.656 2.688 1 98.19 129 ILE A C 1
ATOM 1064 O O . ILE A 1 129 ? -3.416 17.547 1.538 1 98.19 129 ILE A O 1
ATOM 1068 N N . VAL A 1 130 ? -2.344 16.703 3.311 1 98.31 130 VAL A N 1
ATOM 1069 C CA . VAL A 1 130 ? -2.236 15.352 2.76 1 98.31 130 VAL A CA 1
ATOM 1070 C C . VAL A 1 130 ? -3.359 14.477 3.312 1 98.31 130 VAL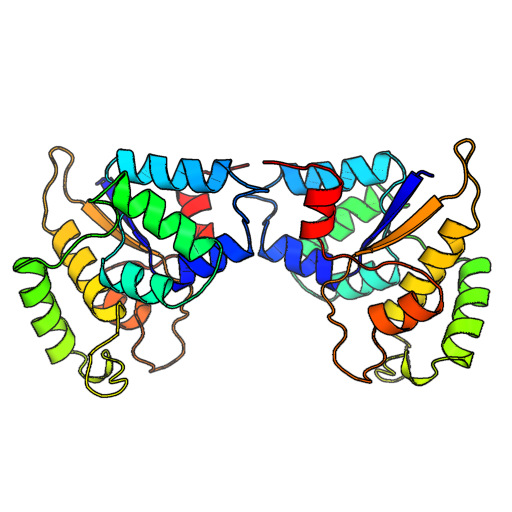 A C 1
ATOM 1072 O O . VAL A 1 130 ? -3.383 14.164 4.508 1 98.31 130 VAL A O 1
ATOM 1075 N N . THR A 1 131 ? -4.309 14.055 2.496 1 96.19 131 THR A N 1
ATOM 1076 C CA . THR A 1 131 ? -5.477 13.297 2.922 1 96.19 131 THR A CA 1
ATOM 1077 C C . THR A 1 131 ? -5.945 12.359 1.812 1 96.19 131 THR A C 1
ATOM 1079 O O . THR A 1 131 ? -5.793 12.664 0.628 1 96.19 131 THR A O 1
ATOM 1082 N N . GLU A 1 132 ? -6.449 11.219 2.211 1 94 132 GLU A N 1
ATOM 1083 C CA . GLU A 1 132 ? -6.953 10.25 1.239 1 94 132 GLU A CA 1
ATOM 1084 C C . GLU A 1 132 ? -8.438 10.484 0.95 1 94 132 GLU A C 1
ATOM 1086 O O . GLU A 1 132 ? -9.016 9.82 0.085 1 94 132 GLU A O 1
ATOM 1091 N N . GLU A 1 133 ? -8.977 11.375 1.631 1 87.81 133 GLU A N 1
ATOM 1092 C CA . GLU A 1 133 ? -10.375 11.703 1.398 1 87.81 133 GLU A CA 1
ATOM 1093 C C . GLU A 1 133 ? -10.578 12.344 0.027 1 87.81 133 GLU A C 1
ATOM 1095 O O . GLU A 1 133 ? -9.75 13.148 -0.416 1 87.81 133 GLU A O 1
ATOM 1100 N N . ILE A 1 134 ? -11.641 11.766 -0.638 1 79.62 134 ILE A N 1
ATOM 1101 C CA . ILE A 1 134 ? -11.961 12.32 -1.948 1 79.62 134 ILE A CA 1
ATOM 1102 C C . ILE A 1 134 ? -13.195 13.211 -1.844 1 79.62 134 ILE A C 1
ATOM 1104 O O . ILE A 1 134 ? -14.07 12.969 -1.006 1 79.62 134 ILE A O 1
ATOM 1108 N N . LEU A 1 135 ? -13.125 14.18 -2.562 1 70.69 135 LEU A N 1
ATOM 1109 C CA . LEU A 1 135 ? -14.281 15.062 -2.609 1 70.69 135 LEU A CA 1
ATOM 1110 C C . LEU A 1 135 ? -15.5 14.328 -3.168 1 70.69 135 LEU A C 1
ATOM 1112 O O . LEU A 1 135 ? -15.453 13.789 -4.277 1 70.69 135 LEU A O 1
ATOM 1116 N N . LYS A 1 136 ? -16.25 13.727 -2.314 1 63.25 136 LYS A N 1
ATOM 1117 C CA . LYS A 1 136 ? -17.453 13.102 -2.834 1 63.25 136 LYS A CA 1
ATOM 1118 C C . LYS A 1 136 ? -18.672 13.992 -2.604 1 63.25 136 LYS A C 1
ATOM 1120 O O . LYS A 1 136 ? -19.109 14.18 -1.465 1 63.25 136 LYS A O 1
ATOM 1125 N N . GLY A 1 137 ? -19.141 14.539 -3.629 1 60.09 137 GLY A N 1
ATOM 1126 C CA . GLY A 1 137 ? -20.359 15.312 -3.547 1 60.09 137 GLY A CA 1
ATOM 1127 C C . GLY A 1 137 ? -20.281 16.453 -2.547 1 60.09 137 GLY A C 1
ATOM 1128 O O . GLY A 1 137 ? -19.266 17.125 -2.447 1 60.09 137 GLY A O 1
ATOM 1129 N N . ASN A 1 138 ? -21.578 16.609 -1.802 1 53.16 138 ASN A N 1
ATOM 1130 C CA . ASN A 1 138 ? -21.781 17.734 -0.894 1 53.16 138 ASN A CA 1
ATOM 1131 C C . ASN A 1 138 ? -21.344 17.391 0.529 1 53.16 138 ASN A C 1
ATOM 1133 O O . ASN A 1 138 ? -21.766 18.031 1.485 1 53.16 138 ASN A O 1
ATOM 1137 N N . LYS A 1 139 ? -20.562 16.344 0.528 1 63.75 139 LYS A N 1
ATOM 1138 C CA . LYS A 1 139 ? -20.172 16.047 1.903 1 63.75 139 LYS A CA 1
ATOM 1139 C C . LYS A 1 139 ? -18.984 16.906 2.328 1 63.75 139 LYS A C 1
ATOM 1141 O O . LYS A 1 139 ? -18.031 17.078 1.562 1 63.75 139 LYS A O 1
ATOM 1146 N N . VAL A 1 140 ? -19.281 17.688 3.355 1 68.44 140 VAL A N 1
ATOM 1147 C CA . VAL A 1 140 ? -18.312 18.609 3.926 1 68.44 140 VAL A CA 1
ATOM 1148 C C . VAL A 1 140 ? -17.125 17.828 4.488 1 68.44 140 VAL A C 1
ATOM 1150 O O . VAL A 1 140 ? -17.156 17.391 5.641 1 68.44 140 VAL A O 1
ATOM 1153 N N . LYS A 1 141 ? -16.109 17.625 3.57 1 84.31 141 LYS A N 1
ATOM 1154 C CA . LYS A 1 141 ? -14.867 16.969 3.943 1 84.31 141 LYS A CA 1
ATOM 1155 C C . LYS A 1 141 ? -13.688 17.938 3.836 1 84.31 141 LYS A C 1
ATOM 1157 O O . LYS A 1 141 ? -13.859 19.109 3.484 1 84.31 141 LYS A O 1
ATOM 1162 N N . ILE A 1 142 ? -12.523 17.531 4.211 1 89.81 142 ILE A N 1
ATOM 1163 C CA . ILE A 1 142 ? -11.312 18.328 4.289 1 89.81 142 ILE A CA 1
ATOM 1164 C C . ILE A 1 142 ? -11.062 19.016 2.945 1 89.81 142 ILE A C 1
ATOM 1166 O O . ILE A 1 142 ? -10.875 20.234 2.887 1 89.81 142 ILE A O 1
ATOM 1170 N N . PRO A 1 143 ? -11.188 18.25 1.846 1 89.75 143 PRO A N 1
ATOM 1171 C CA . PRO A 1 143 ? -10.875 18.906 0.57 1 89.75 143 PRO A CA 1
ATOM 1172 C C . PRO A 1 143 ? -11.859 20.016 0.219 1 89.75 143 PRO A C 1
ATOM 1174 O O . PRO A 1 143 ? -11.469 21.031 -0.351 1 89.75 143 PRO A O 1
ATOM 1177 N N . TYR A 1 144 ? -13.078 19.844 0.595 1 88.81 144 TYR A N 1
ATOM 1178 C CA . TYR A 1 144 ? -14.094 20.844 0.314 1 88.81 144 TYR A CA 1
ATOM 1179 C C . TYR A 1 144 ? -13.82 22.141 1.084 1 88.81 144 TYR A C 1
ATOM 1181 O O . TYR A 1 144 ? -13.773 23.219 0.499 1 88.81 144 TYR A O 1
ATOM 1189 N N . VAL A 1 145 ? -13.617 22.062 2.334 1 91.81 145 VAL A N 1
ATOM 1190 C CA . VAL A 1 145 ? -13.367 23.203 3.203 1 91.81 145 VAL A CA 1
ATOM 1191 C C . VAL A 1 145 ? -12.023 23.844 2.85 1 91.81 145 VAL A C 1
ATOM 1193 O O . VAL A 1 145 ? -11.906 25.062 2.771 1 91.81 145 VAL A O 1
ATOM 1196 N N . SER A 1 146 ? -11.023 23 2.621 1 94.69 146 SER A N 1
ATOM 1197 C CA . SER A 1 146 ? -9.695 23.5 2.268 1 94.69 146 SER A CA 1
ATOM 1198 C C . SER A 1 146 ? -9.734 24.328 0.988 1 94.69 146 SER A C 1
ATOM 1200 O O . SER A 1 146 ? -9.094 25.375 0.899 1 94.69 146 SER A O 1
ATOM 1202 N N . ASN A 1 147 ? -10.492 23.844 0.04 1 92.25 147 ASN A N 1
ATOM 1203 C CA . ASN A 1 147 ? -10.609 24.547 -1.232 1 92.25 147 ASN A CA 1
ATOM 1204 C C . ASN A 1 147 ? -11.188 25.938 -1.048 1 92.25 147 ASN A C 1
ATOM 1206 O O . ASN A 1 147 ? -10.773 26.875 -1.727 1 92.25 147 ASN A O 1
ATOM 1210 N N . HIS A 1 148 ? -12.125 26.078 -0.191 1 93 148 HIS A N 1
ATOM 1211 C CA . HIS A 1 148 ? -12.719 27.375 0.119 1 93 148 HIS A CA 1
ATOM 1212 C C . HIS A 1 148 ? -11.656 28.359 0.595 1 93 148 HIS A C 1
ATOM 1214 O O . HIS A 1 148 ? -11.727 29.562 0.275 1 93 148 HIS A O 1
ATOM 1220 N N . TYR A 1 149 ? -10.688 27.922 1.286 1 95.69 149 TYR A N 1
ATOM 1221 C CA . TYR A 1 149 ? -9.664 28.781 1.869 1 95.69 149 TYR A CA 1
ATOM 1222 C C . TYR A 1 149 ? -8.414 28.812 1 1 95.69 149 TYR A C 1
ATOM 1224 O O . TYR A 1 149 ? -7.379 29.344 1.401 1 95.69 149 TYR A O 1
ATOM 1232 N N . GLY A 1 150 ? -8.453 28.109 -0.12 1 95.62 150 GLY A N 1
ATOM 1233 C CA . GLY A 1 150 ? -7.328 28.125 -1.046 1 95.62 150 GLY A CA 1
ATOM 1234 C C . GLY A 1 150 ? -6.199 27.203 -0.621 1 95.62 150 GLY A C 1
ATOM 1235 O O . GLY A 1 150 ? -5.035 27.453 -0.946 1 95.62 150 GLY A O 1
ATOM 1236 N N . ILE A 1 151 ? -6.461 26.219 0.143 1 96.69 151 ILE A N 1
ATOM 1237 C CA . ILE A 1 151 ? -5.477 25.234 0.576 1 96.69 151 ILE A CA 1
ATOM 1238 C C . ILE A 1 151 ? -5.57 24 -0.302 1 96.69 151 ILE A C 1
ATOM 1240 O O . ILE A 1 151 ? -6.652 23.438 -0.481 1 96.69 151 ILE A O 1
ATOM 1244 N N . LYS A 1 152 ? -4.492 23.578 -0.82 1 96.38 152 LYS A N 1
ATOM 1245 C CA . LYS A 1 152 ? -4.457 22.391 -1.672 1 96.38 152 LYS A CA 1
ATOM 1246 C C . LYS A 1 152 ? -4.445 21.125 -0.837 1 96.38 152 LYS A C 1
ATOM 1248 O O . LYS A 1 152 ? -3.91 21.109 0.274 1 96.38 152 LYS A O 1
ATOM 1253 N N . CYS A 1 153 ? -5.055 20.094 -1.396 1 96.88 153 CYS A N 1
ATOM 1254 C CA . CYS A 1 153 ? -4.996 18.766 -0.812 1 96.88 153 CYS A CA 1
ATOM 1255 C C . CYS A 1 153 ? -4.352 17.766 -1.774 1 96.88 153 CYS A C 1
ATOM 1257 O O . CYS A 1 153 ? -4.602 17.828 -2.98 1 96.88 153 CYS A O 1
ATOM 1259 N N . LEU A 1 154 ? -3.525 16.938 -1.273 1 97.12 154 LEU A N 1
ATOM 1260 C CA . LEU A 1 154 ? -2.885 15.883 -2.055 1 97.12 154 LEU A CA 1
ATOM 1261 C C . LEU A 1 154 ? -2.982 14.539 -1.341 1 97.12 154 LEU A C 1
ATOM 1263 O O . LEU A 1 154 ? -3.107 14.492 -0.115 1 97.12 154 LEU A O 1
ATOM 1267 N N . LYS A 1 155 ? -2.947 13.5 -2.152 1 97 155 LYS A N 1
ATOM 1268 C CA . LYS A 1 155 ? -2.764 12.172 -1.583 1 97 155 LYS A CA 1
ATOM 1269 C C . LYS A 1 155 ? -1.289 11.883 -1.315 1 97 155 LYS A C 1
ATOM 1271 O O . LYS A 1 155 ? -0.413 12.586 -1.829 1 97 155 LYS A O 1
ATOM 1276 N N . ILE A 1 156 ? -1.049 10.93 -0.516 1 97.38 156 ILE A N 1
ATOM 1277 C CA . ILE A 1 156 ? 0.302 10.695 -0.015 1 97.38 156 ILE A CA 1
ATOM 1278 C C . ILE A 1 156 ? 1.236 10.375 -1.181 1 97.38 156 ILE A C 1
ATOM 1280 O O . ILE A 1 156 ? 2.363 10.875 -1.233 1 97.38 156 ILE A O 1
ATOM 1284 N N . PHE A 1 157 ? 0.8 9.648 -2.193 1 97.19 157 PHE A N 1
ATOM 1285 C CA . PHE A 1 157 ? 1.693 9.297 -3.291 1 97.19 157 PHE A CA 1
ATOM 1286 C C . PHE A 1 157 ? 1.88 10.469 -4.238 1 97.19 157 PHE A C 1
ATOM 1288 O O . PHE A 1 157 ? 2.896 10.562 -4.93 1 97.19 157 PHE A O 1
ATOM 1295 N N . ASP A 1 158 ? 0.925 11.336 -4.234 1 97.31 158 ASP A N 1
ATOM 1296 C CA . ASP A 1 158 ? 1.14 12.578 -4.965 1 97.31 158 ASP A CA 1
ATOM 1297 C C . ASP A 1 158 ? 2.252 13.406 -4.32 1 97.31 158 ASP A C 1
ATOM 1299 O O . ASP A 1 158 ? 3.021 14.07 -5.02 1 97.31 158 ASP A O 1
ATOM 1303 N N . VAL A 1 159 ? 2.309 13.383 -3.016 1 97.88 159 VAL A N 1
ATOM 1304 C CA . VAL A 1 159 ? 3.381 14.07 -2.299 1 97.88 159 VAL A CA 1
ATOM 1305 C C . VAL A 1 159 ? 4.727 13.445 -2.664 1 97.88 159 VAL A C 1
ATOM 1307 O O . VAL A 1 159 ? 5.707 14.156 -2.896 1 97.88 159 VAL A O 1
ATOM 1310 N N . PHE A 1 160 ? 4.727 12.078 -2.725 1 98.25 160 PHE A N 1
ATOM 1311 C CA . PHE A 1 160 ? 5.961 11.391 -3.1 1 98.25 160 PHE A CA 1
ATOM 1312 C C . PHE A 1 160 ? 6.441 11.859 -4.469 1 98.25 160 PHE A C 1
ATOM 1314 O O . PHE A 1 160 ? 7.629 12.125 -4.66 1 98.25 160 PHE A O 1
ATOM 1321 N N . ARG A 1 161 ? 5.535 11.984 -5.371 1 97.88 161 ARG A N 1
ATOM 1322 C CA . ARG A 1 161 ? 5.867 12.422 -6.723 1 97.88 161 ARG A CA 1
ATOM 1323 C C . ARG A 1 161 ? 6.324 13.875 -6.727 1 97.88 161 ARG A C 1
ATOM 1325 O O . ARG A 1 161 ? 7.285 14.227 -7.418 1 97.88 161 ARG A O 1
ATOM 1332 N N . HIS A 1 162 ? 5.598 14.68 -5.914 1 96.81 162 HIS A N 1
ATOM 1333 C CA . HIS A 1 162 ? 5.941 16.094 -5.809 1 96.81 162 HIS A CA 1
ATOM 1334 C C . HIS A 1 162 ? 7.359 16.281 -5.273 1 96.81 162 HIS A C 1
ATOM 1336 O O . HIS A 1 162 ? 8.086 17.172 -5.719 1 96.81 162 HIS A O 1
ATOM 1342 N N . GLU A 1 163 ? 7.805 15.438 -4.391 1 96.88 163 GLU A N 1
ATOM 1343 C CA . GLU A 1 163 ? 9.125 15.516 -3.768 1 96.88 163 GLU A CA 1
ATOM 1344 C C . GLU A 1 163 ? 10.172 14.773 -4.59 1 96.88 163 GLU A C 1
ATOM 1346 O O . GLU A 1 163 ? 11.359 14.812 -4.273 1 96.88 163 GLU A O 1
ATOM 1351 N N . GLY A 1 164 ? 9.688 14.031 -5.602 1 97.62 164 GLY A N 1
ATOM 1352 C CA . GLY A 1 164 ? 10.594 13.266 -6.449 1 97.62 164 GLY A CA 1
ATOM 1353 C C . GLY A 1 164 ? 11.148 12.031 -5.77 1 97.62 164 GLY A C 1
ATOM 1354 O O . GLY A 1 164 ? 12.281 11.625 -6.043 1 97.62 164 GLY A O 1
ATOM 1355 N N . TRP A 1 165 ? 10.383 11.477 -4.859 1 96.94 165 TRP A N 1
ATOM 1356 C CA . TRP A 1 165 ? 10.852 10.305 -4.133 1 96.94 165 TRP A CA 1
ATOM 1357 C C . TRP A 1 165 ? 10.742 9.055 -4.996 1 96.94 165 TRP A C 1
ATOM 1359 O O . TRP A 1 165 ? 9.734 8.844 -5.672 1 96.94 165 TRP A O 1
ATOM 1369 N N . ARG A 1 166 ? 11.789 8.32 -5.066 1 96.12 166 ARG A N 1
ATOM 1370 C CA . ARG A 1 166 ? 11.852 7.012 -5.707 1 96.12 166 ARG A CA 1
ATOM 1371 C C . ARG A 1 166 ? 12.57 6.004 -4.82 1 96.12 166 ARG A C 1
ATOM 1373 O O . ARG A 1 166 ? 13.602 6.324 -4.215 1 96.12 166 ARG A O 1
ATOM 1380 N N . PHE A 1 167 ? 12.047 4.91 -4.773 1 96.31 167 PHE A N 1
ATOM 1381 C CA . PHE A 1 167 ? 12.602 3.896 -3.885 1 96.31 167 PHE A CA 1
ATOM 1382 C C . PHE A 1 167 ? 12.938 2.625 -4.656 1 96.31 167 PHE A C 1
ATOM 1384 O O . PHE A 1 167 ? 12.297 2.316 -5.66 1 96.31 167 PHE A O 1
ATOM 1391 N N . MET B 1 1 ? 14.492 -27.641 -1.121 1 68.25 1 MET B N 1
ATOM 1392 C CA . MET B 1 1 ? 13.227 -27.219 -1.697 1 68.25 1 MET B CA 1
ATOM 1393 C C . MET B 1 1 ? 13.266 -25.734 -2.059 1 68.25 1 MET B C 1
ATOM 1395 O O . MET B 1 1 ? 13.852 -24.922 -1.328 1 68.25 1 MET B O 1
ATOM 1399 N N . ALA B 1 2 ? 12.977 -25.469 -3.365 1 86.5 2 ALA B N 1
ATOM 1400 C CA . ALA B 1 2 ? 12.977 -24.078 -3.785 1 86.5 2 ALA B CA 1
ATOM 1401 C C . ALA B 1 2 ? 11.562 -23.5 -3.814 1 86.5 2 ALA B C 1
ATOM 1403 O O . ALA B 1 2 ? 10.633 -24.172 -4.285 1 86.5 2 ALA B O 1
ATOM 1404 N N . VAL B 1 3 ? 11.336 -22.391 -3.113 1 93.88 3 VAL B N 1
ATOM 1405 C CA . VAL B 1 3 ? 10.031 -21.75 -3.082 1 93.88 3 VAL B CA 1
ATOM 1406 C C . VAL B 1 3 ? 9.742 -21.109 -4.438 1 93.88 3 VAL B C 1
ATOM 1408 O O . VAL B 1 3 ? 10.602 -20.438 -5.008 1 93.88 3 VAL B O 1
ATOM 1411 N N . VAL B 1 4 ? 8.547 -21.438 -4.984 1 96.88 4 VAL B N 1
ATOM 1412 C CA . VAL B 1 4 ? 8.086 -20.844 -6.234 1 96.88 4 VAL B CA 1
ATOM 1413 C C . VAL B 1 4 ? 6.746 -20.141 -6.012 1 96.88 4 VAL B C 1
ATOM 1415 O O . VAL B 1 4 ? 5.793 -20.734 -5.516 1 96.88 4 VAL B O 1
ATOM 1418 N N . TYR B 1 5 ? 6.73 -18.906 -6.352 1 98.31 5 TYR B N 1
ATOM 1419 C CA . TYR B 1 5 ? 5.527 -18.109 -6.129 1 98.31 5 TYR B CA 1
ATOM 1420 C C . TYR B 1 5 ? 4.656 -18.078 -7.383 1 98.31 5 TYR B C 1
ATOM 1422 O O . TYR B 1 5 ? 5.168 -17.969 -8.5 1 98.31 5 TYR B O 1
ATOM 1430 N N . ILE B 1 6 ? 3.359 -18.203 -7.172 1 98.62 6 ILE B N 1
ATOM 1431 C CA . ILE B 1 6 ? 2.365 -18.016 -8.227 1 98.62 6 ILE B CA 1
ATOM 1432 C C . ILE B 1 6 ? 1.445 -16.844 -7.867 1 98.62 6 ILE B C 1
ATOM 1434 O O . ILE B 1 6 ? 0.633 -16.953 -6.945 1 98.62 6 ILE B O 1
ATOM 1438 N N . ILE B 1 7 ? 1.566 -15.789 -8.633 1 98.25 7 ILE B N 1
ATOM 1439 C CA . ILE B 1 7 ? 0.929 -14.555 -8.188 1 98.25 7 ILE B CA 1
ATOM 1440 C C . ILE B 1 7 ? -0.433 -14.406 -8.867 1 98.25 7 ILE B C 1
ATOM 1442 O O . ILE B 1 7 ? -0.552 -14.586 -10.078 1 98.25 7 ILE B O 1
ATOM 1446 N N . ASP B 1 8 ? -1.449 -14.094 -8.125 1 95.5 8 ASP B N 1
ATOM 1447 C CA . ASP B 1 8 ? -2.83 -13.859 -8.531 1 95.5 8 ASP B CA 1
ATOM 1448 C C . ASP B 1 8 ? -3.039 -12.398 -8.938 1 95.5 8 ASP B C 1
ATOM 1450 O O . ASP B 1 8 ? -2.232 -11.531 -8.594 1 95.5 8 ASP B O 1
ATOM 1454 N N . SER B 1 9 ? -4.082 -12.164 -9.656 1 93.38 9 SER B N 1
ATOM 1455 C CA . SER B 1 9 ? -4.344 -10.812 -10.133 1 93.38 9 SER B CA 1
ATOM 1456 C C . SER B 1 9 ? -4.594 -9.859 -8.977 1 93.38 9 SER B C 1
ATOM 1458 O O . SER B 1 9 ? -4.188 -8.695 -9.023 1 93.38 9 SER B O 1
ATOM 1460 N N . SER B 1 10 ? -5.25 -10.336 -7.914 1 92.44 10 SER B N 1
ATOM 1461 C CA . SER B 1 10 ? -5.547 -9.484 -6.77 1 92.44 10 SER B CA 1
ATOM 1462 C C . SER B 1 10 ? -4.27 -8.938 -6.137 1 92.44 10 SER B C 1
ATOM 1464 O O . SER B 1 10 ? -4.227 -7.785 -5.715 1 92.44 10 SER B O 1
ATOM 1466 N N . SER B 1 11 ? -3.248 -9.766 -6.105 1 95.69 11 SER B N 1
ATOM 1467 C CA . SER B 1 11 ? -1.981 -9.344 -5.516 1 95.69 11 SER B CA 1
ATOM 1468 C C . SER B 1 11 ? -1.26 -8.336 -6.41 1 95.69 11 SER B C 1
ATOM 1470 O O . SER B 1 11 ? -0.641 -7.395 -5.918 1 95.69 11 SER B O 1
ATOM 1472 N N . LEU B 1 12 ? -1.324 -8.531 -7.695 1 95.56 12 LEU B N 1
ATOM 1473 C CA . LEU B 1 12 ? -0.711 -7.586 -8.625 1 95.56 12 LEU B CA 1
ATOM 1474 C C . LEU B 1 12 ? -1.417 -6.234 -8.578 1 95.56 12 LEU B C 1
ATOM 1476 O O . LEU B 1 12 ? -0.767 -5.188 -8.617 1 95.56 12 LEU B O 1
ATOM 1480 N N . ILE B 1 13 ? -2.689 -6.27 -8.469 1 93.69 13 ILE B N 1
ATOM 1481 C CA . ILE B 1 13 ? -3.48 -5.047 -8.398 1 93.69 13 ILE B CA 1
ATOM 1482 C C . ILE B 1 13 ? -3.154 -4.289 -7.113 1 93.69 13 ILE B C 1
ATOM 1484 O O . ILE B 1 13 ? -2.867 -3.092 -7.148 1 93.69 13 ILE B O 1
ATOM 1488 N N . ASP B 1 14 ? -3.207 -5.062 -6.059 1 93.75 14 ASP 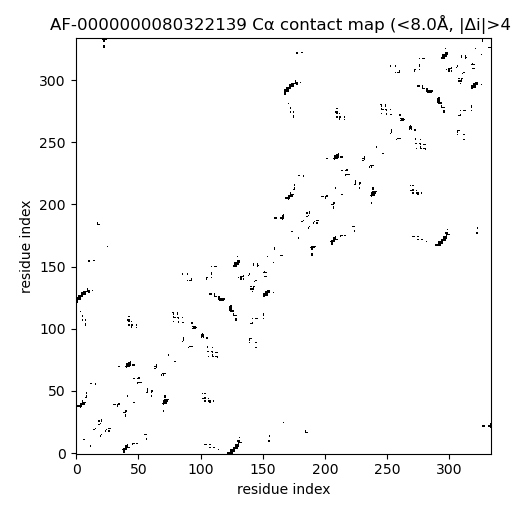B N 1
ATOM 1489 C CA . ASP B 1 14 ? -2.891 -4.457 -4.77 1 93.75 14 ASP B CA 1
ATOM 1490 C C . ASP B 1 14 ? -1.479 -3.877 -4.766 1 93.75 14 ASP B C 1
ATOM 1492 O O . ASP B 1 14 ? -1.246 -2.795 -4.223 1 93.75 14 ASP B O 1
ATOM 1496 N N . LEU B 1 15 ? -0.576 -4.621 -5.324 1 96.31 15 LEU B N 1
ATOM 1497 C CA . LEU B 1 15 ? 0.808 -4.164 -5.387 1 96.31 15 LEU B CA 1
ATOM 1498 C C . LEU B 1 15 ? 0.914 -2.867 -6.184 1 96.31 15 LEU B C 1
ATOM 1500 O O . LEU B 1 15 ? 1.621 -1.942 -5.773 1 96.31 15 LEU B O 1
ATOM 1504 N N . MET B 1 16 ? 0.284 -2.758 -7.316 1 95.25 16 MET B N 1
ATOM 1505 C CA . MET B 1 16 ? 0.297 -1.546 -8.133 1 95.25 16 MET B CA 1
ATOM 1506 C C . MET B 1 16 ? -0.262 -0.361 -7.348 1 95.25 16 MET B C 1
ATOM 1508 O O . MET B 1 16 ? 0.273 0.746 -7.426 1 95.25 16 MET B O 1
ATOM 1512 N N . ASP B 1 17 ? -1.275 -0.625 -6.559 1 93.88 17 ASP B N 1
ATOM 1513 C CA . ASP B 1 17 ? -1.898 0.43 -5.766 1 93.88 17 ASP B CA 1
ATOM 1514 C C . ASP B 1 17 ? -0.965 0.907 -4.656 1 93.88 17 ASP B C 1
ATOM 1516 O O . ASP B 1 17 ? -0.891 2.104 -4.371 1 93.88 17 ASP B O 1
ATOM 1520 N N . CYS B 1 18 ? -0.265 0.004 -4.121 1 96.19 18 CYS B N 1
ATOM 1521 C CA . CYS B 1 18 ? 0.569 0.305 -2.965 1 96.19 18 CYS B CA 1
ATOM 1522 C C . CYS B 1 18 ? 1.978 0.698 -3.395 1 96.19 18 CYS B C 1
ATOM 1524 O O . CYS B 1 18 ? 2.67 1.423 -2.678 1 96.19 18 CYS B O 1
ATOM 1526 N N . ASN B 1 19 ? 2.371 0.2 -4.512 1 97 19 ASN B N 1
ATOM 1527 C CA . ASN B 1 19 ? 3.725 0.433 -5.008 1 97 19 ASN B CA 1
ATOM 1528 C C . ASN B 1 19 ? 3.721 0.851 -6.473 1 97 19 ASN B C 1
ATOM 1530 O O . ASN B 1 19 ? 4.246 0.137 -7.328 1 97 19 ASN B O 1
ATOM 1534 N N . PRO B 1 20 ? 3.172 2.051 -6.727 1 96.62 20 PRO B N 1
ATOM 1535 C CA . PRO B 1 20 ? 3.238 2.486 -8.125 1 96.62 20 PRO B CA 1
ATOM 1536 C C . PRO B 1 20 ? 4.648 2.404 -8.703 1 96.62 20 PRO B C 1
ATOM 1538 O O . PRO B 1 20 ? 5.625 2.689 -8 1 96.62 20 PRO B O 1
ATOM 1541 N N . ILE B 1 21 ? 4.715 2.051 -9.953 1 96.88 21 ILE B N 1
ATOM 1542 C CA . ILE B 1 21 ? 5.984 1.716 -10.586 1 96.88 21 ILE B CA 1
ATOM 1543 C C . ILE B 1 21 ? 6.895 2.941 -10.594 1 96.88 21 ILE B C 1
ATOM 1545 O O . ILE B 1 21 ? 8.109 2.82 -10.438 1 96.88 21 ILE B O 1
ATOM 1549 N N . ASP B 1 22 ? 6.324 4.125 -10.766 1 96.62 22 ASP B N 1
ATOM 1550 C CA . ASP B 1 22 ? 7.109 5.352 -10.859 1 96.62 22 ASP B CA 1
ATOM 1551 C C . ASP B 1 22 ? 7.75 5.691 -9.516 1 96.62 22 ASP B C 1
ATOM 1553 O O . ASP B 1 22 ? 8.797 6.344 -9.469 1 96.62 22 ASP B O 1
ATOM 1557 N N . ILE B 1 23 ? 7.211 5.23 -8.445 1 97.5 23 ILE B N 1
ATOM 1558 C CA . ILE B 1 23 ? 7.703 5.547 -7.113 1 97.5 23 ILE B CA 1
ATOM 1559 C C . ILE B 1 23 ? 8.57 4.395 -6.594 1 97.5 23 ILE B C 1
ATOM 1561 O O . ILE B 1 23 ? 9.602 4.625 -5.961 1 97.5 23 ILE B O 1
ATOM 1565 N N . TYR B 1 24 ? 8.148 3.174 -6.926 1 97.81 24 TYR B N 1
ATOM 1566 C CA . TYR B 1 24 ? 8.836 2.01 -6.375 1 97.81 24 TYR B CA 1
ATOM 1567 C C . TYR B 1 24 ? 9.32 1.088 -7.488 1 97.81 24 TYR B C 1
ATOM 1569 O O . TYR B 1 24 ? 9.016 -0.106 -7.492 1 97.81 24 TYR B O 1
ATOM 1577 N N . PRO B 1 25 ? 10.188 1.539 -8.359 1 97.44 25 PRO B N 1
ATOM 1578 C CA . PRO B 1 25 ? 10.672 0.69 -9.453 1 97.44 25 PRO B CA 1
ATOM 1579 C C . PRO B 1 25 ? 11.43 -0.538 -8.953 1 97.44 25 PRO B C 1
ATOM 1581 O O . PRO B 1 25 ? 11.422 -1.582 -9.609 1 97.44 25 PRO B O 1
ATOM 1584 N N . SER B 1 26 ? 12.016 -0.418 -7.797 1 97.81 26 SER B N 1
ATOM 1585 C CA . SER B 1 26 ? 12.836 -1.507 -7.273 1 97.81 26 SER B CA 1
ATOM 1586 C C . SER B 1 26 ? 11.977 -2.723 -6.926 1 97.81 26 SER B C 1
ATOM 1588 O O . SER B 1 26 ? 12.43 -3.861 -7.07 1 97.81 26 SER B O 1
ATOM 1590 N N . VAL B 1 27 ? 10.773 -2.494 -6.449 1 98.06 27 VAL B N 1
ATOM 1591 C CA . VAL B 1 27 ? 9.867 -3.576 -6.09 1 98.06 27 VAL B CA 1
ATOM 1592 C C . VAL B 1 27 ? 9.562 -4.43 -7.32 1 98.06 27 VAL B C 1
ATOM 1594 O O . VAL B 1 27 ? 9.664 -5.656 -7.273 1 98.06 27 VAL B O 1
ATOM 1597 N N . TRP B 1 28 ? 9.297 -3.766 -8.398 1 97.94 28 TRP B N 1
ATOM 1598 C CA . TRP B 1 28 ? 8.914 -4.453 -9.625 1 97.94 28 TRP B CA 1
ATOM 1599 C C . TRP B 1 28 ? 10.117 -5.133 -10.266 1 97.94 28 TRP B C 1
ATOM 1601 O O . TRP B 1 28 ? 9.984 -6.203 -10.867 1 97.94 28 TRP B O 1
ATOM 1611 N N . LYS B 1 29 ? 11.258 -4.496 -10.102 1 97.81 29 LYS B N 1
ATOM 1612 C CA . LYS B 1 29 ? 12.484 -5.137 -10.555 1 97.81 29 LYS B CA 1
ATOM 1613 C C . LYS B 1 29 ? 12.75 -6.426 -9.781 1 97.81 29 LYS B C 1
ATOM 1615 O O . LYS B 1 29 ? 13.133 -7.441 -10.375 1 97.81 29 LYS B O 1
ATOM 1620 N N . ARG B 1 30 ? 12.477 -6.379 -8.516 1 98 30 ARG B N 1
ATOM 1621 C CA . ARG B 1 30 ? 12.703 -7.559 -7.684 1 98 30 ARG B CA 1
ATOM 1622 C C . ARG B 1 30 ? 11.734 -8.68 -8.055 1 98 30 ARG B C 1
ATOM 1624 O O . ARG B 1 30 ? 12.086 -9.859 -8 1 98 30 ARG B O 1
ATOM 1631 N N . LEU B 1 31 ? 10.539 -8.312 -8.391 1 97.81 31 LEU B N 1
ATOM 1632 C CA . LEU B 1 31 ? 9.578 -9.305 -8.844 1 97.81 31 LEU B CA 1
ATOM 1633 C C . LEU B 1 31 ? 10.086 -10.039 -10.078 1 97.81 31 LEU B C 1
ATOM 1635 O O . LEU B 1 31 ? 10.031 -11.266 -10.148 1 97.81 31 LEU B O 1
ATOM 1639 N N . ILE B 1 32 ? 10.594 -9.242 -11.008 1 98.12 32 ILE B N 1
ATOM 1640 C CA . ILE B 1 32 ? 11.078 -9.82 -12.258 1 98.12 32 ILE B CA 1
ATOM 1641 C C . ILE B 1 32 ? 12.352 -10.617 -12 1 98.12 32 ILE B C 1
ATOM 1643 O O . ILE B 1 32 ? 12.578 -11.664 -12.609 1 98.12 32 ILE B O 1
ATOM 1647 N N . ASP B 1 33 ? 13.172 -10.133 -11.055 1 98.06 33 ASP B N 1
ATOM 1648 C CA . ASP B 1 33 ? 14.344 -10.906 -10.672 1 98.06 33 ASP B CA 1
ATOM 1649 C C . ASP B 1 33 ? 13.953 -12.281 -10.141 1 98.06 33 ASP B C 1
ATOM 1651 O O . ASP B 1 33 ? 14.609 -13.281 -10.445 1 98.06 33 ASP B O 1
ATOM 1655 N N . LEU B 1 34 ? 12.922 -12.344 -9.344 1 97.19 34 LEU B N 1
ATOM 1656 C CA . LEU B 1 34 ? 12.414 -13.617 -8.836 1 97.19 34 LEU B CA 1
ATOM 1657 C C . LEU B 1 34 ? 12.008 -14.531 -9.984 1 97.19 34 LEU B C 1
ATOM 1659 O O . LEU B 1 34 ? 12.258 -15.742 -9.945 1 97.19 34 LEU B O 1
ATOM 1663 N N . HIS B 1 35 ? 11.391 -13.938 -10.984 1 97.81 35 HIS B N 1
ATOM 1664 C CA . HIS B 1 35 ? 11.016 -14.711 -12.156 1 97.81 35 HIS B CA 1
ATOM 1665 C C . HIS B 1 35 ? 12.242 -15.242 -12.891 1 97.81 35 HIS B C 1
ATOM 1667 O O . HIS B 1 35 ? 12.273 -16.406 -13.305 1 97.81 35 HIS B O 1
ATOM 1673 N N . LEU B 1 36 ? 13.203 -14.406 -13.062 1 97.12 36 LEU B N 1
ATOM 1674 C CA . LEU B 1 36 ? 14.414 -14.789 -13.773 1 97.12 36 LEU B CA 1
ATOM 1675 C C . LEU B 1 36 ? 15.148 -15.898 -13.031 1 97.12 36 LEU B C 1
ATOM 1677 O O . LEU B 1 36 ? 15.914 -16.656 -13.633 1 97.12 36 LEU B O 1
ATOM 1681 N N . GLU B 1 37 ? 14.836 -16.062 -11.766 1 94.81 37 GLU B N 1
ATOM 1682 C CA . GLU B 1 37 ? 15.367 -17.156 -10.953 1 94.81 37 GLU B CA 1
ATOM 1683 C C . GLU B 1 37 ? 14.469 -18.391 -11.023 1 94.81 37 GLU B C 1
ATOM 1685 O O . GLU B 1 37 ? 14.703 -19.375 -10.312 1 94.81 37 GLU B O 1
ATOM 1690 N N . ASP B 1 38 ? 13.43 -18.25 -11.758 1 94.5 38 ASP B N 1
ATOM 1691 C CA . ASP B 1 38 ? 12.461 -19.312 -11.922 1 94.5 38 ASP B CA 1
ATOM 1692 C C . ASP B 1 38 ? 11.688 -19.562 -10.625 1 94.5 38 ASP B C 1
ATOM 1694 O O . ASP B 1 38 ? 11.375 -20.703 -10.289 1 94.5 38 ASP B O 1
ATOM 1698 N N . ARG B 1 39 ? 11.422 -18.484 -9.953 1 96.38 39 ARG B N 1
ATOM 1699 C CA . ARG B 1 39 ? 10.758 -18.625 -8.656 1 96.38 39 ARG B CA 1
ATOM 1700 C C . ARG B 1 39 ? 9.469 -17.812 -8.609 1 96.38 39 ARG B C 1
ATOM 1702 O O . ARG B 1 39 ? 8.836 -17.703 -7.551 1 96.38 39 ARG B O 1
ATOM 1709 N N . LEU B 1 40 ? 9.086 -17.25 -9.68 1 98.06 40 LEU B N 1
ATOM 1710 C CA . LEU B 1 40 ? 7.832 -16.5 -9.734 1 98.06 40 LEU B CA 1
ATOM 1711 C C . LEU B 1 40 ? 7.152 -16.688 -11.086 1 98.06 40 LEU B C 1
ATOM 1713 O O . LEU B 1 40 ? 7.781 -16.531 -12.133 1 98.06 40 LEU B O 1
ATOM 1717 N N . TYR B 1 41 ? 5.906 -17 -11.023 1 98.25 41 TYR B N 1
ATOM 1718 C CA . TYR B 1 41 ? 5.078 -17.141 -12.219 1 98.25 41 TYR B CA 1
ATOM 1719 C C . TYR B 1 41 ? 3.654 -16.656 -11.953 1 98.25 41 TYR B C 1
ATOM 1721 O O . TYR B 1 41 ? 3.283 -16.406 -10.805 1 98.25 41 TYR B O 1
ATOM 1729 N N . SER B 1 42 ? 3.004 -16.406 -12.992 1 98.06 42 SER B N 1
ATOM 1730 C CA . SER B 1 42 ? 1.553 -16.266 -13 1 98.06 42 SER B CA 1
ATOM 1731 C C . SER B 1 42 ? 0.915 -17.094 -14.102 1 98.06 42 SER B C 1
ATOM 1733 O O . SER B 1 42 ? 1.485 -18.109 -14.531 1 98.06 42 SER B O 1
ATOM 1735 N N 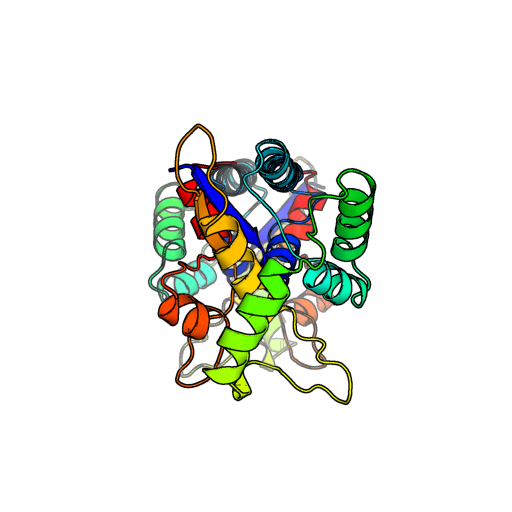. HIS B 1 43 ? -0.321 -16.922 -14.367 1 97.5 43 HIS B N 1
ATOM 1736 C CA . HIS B 1 43 ? -1.039 -17.703 -15.367 1 97.5 43 HIS B CA 1
ATOM 1737 C C . HIS B 1 43 ? -1.616 -16.797 -16.453 1 97.5 43 HIS B C 1
ATOM 1739 O O . HIS B 1 43 ? -1.984 -15.656 -16.188 1 97.5 43 HIS B O 1
ATOM 1745 N N . ILE B 1 44 ? -1.74 -17.281 -17.641 1 96.44 44 ILE B N 1
ATOM 1746 C CA . ILE B 1 44 ? -2.246 -16.531 -18.781 1 96.44 44 ILE B CA 1
ATOM 1747 C C . ILE B 1 44 ? -3.654 -16.016 -18.484 1 96.44 44 ILE B C 1
ATOM 1749 O O . ILE B 1 44 ? -4.031 -14.93 -18.906 1 96.44 44 ILE B O 1
ATOM 1753 N N . GLU B 1 45 ? -4.422 -16.766 -17.734 1 93.38 45 GLU B N 1
ATOM 1754 C C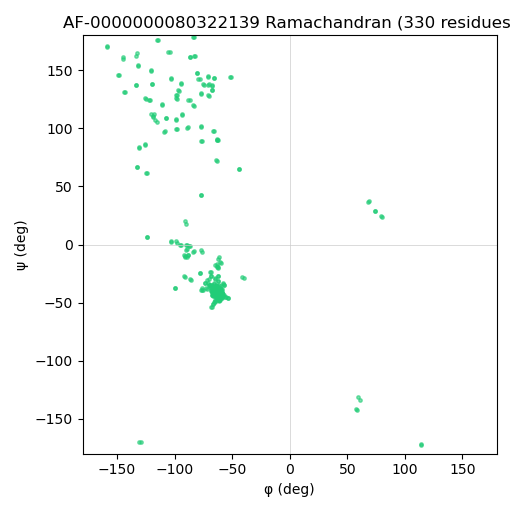A . GLU B 1 45 ? -5.762 -16.328 -17.359 1 93.38 45 GLU B CA 1
ATOM 1755 C C . GLU B 1 45 ? -5.703 -15.07 -16.484 1 93.38 45 GLU B C 1
ATOM 1757 O O . GLU B 1 45 ? -6.594 -14.219 -16.562 1 93.38 45 GLU B O 1
ATOM 1762 N N . VAL B 1 46 ? -4.66 -14.992 -15.648 1 94.88 46 VAL B N 1
ATOM 1763 C CA . VAL B 1 46 ? -4.461 -13.797 -14.844 1 94.88 46 VAL B CA 1
ATOM 1764 C C . VAL B 1 46 ? -4.137 -12.609 -15.742 1 94.88 46 VAL B C 1
ATOM 1766 O O . VAL B 1 46 ? -4.676 -11.516 -15.562 1 94.88 46 VAL B O 1
ATOM 1769 N N . TYR B 1 47 ? -3.271 -12.852 -16.703 1 95 47 TYR B N 1
ATOM 1770 C CA . TYR B 1 47 ? -2.938 -11.812 -17.672 1 95 47 TYR B CA 1
ATOM 1771 C C . TYR B 1 47 ? -4.191 -11.305 -18.375 1 95 47 TYR B C 1
ATOM 1773 O O . TYR B 1 47 ? -4.379 -10.094 -18.516 1 95 47 TYR B O 1
ATOM 1781 N N . LEU B 1 48 ? -5.027 -12.188 -18.781 1 91.38 48 LEU B N 1
ATOM 1782 C CA . LEU B 1 48 ? -6.242 -11.828 -19.5 1 91.38 48 LEU B CA 1
ATOM 1783 C C . LEU B 1 48 ? -7.18 -11.016 -18.609 1 91.38 48 LEU B C 1
ATOM 1785 O O . LEU B 1 48 ? -7.852 -10.094 -19.094 1 91.38 48 LEU B O 1
ATOM 1789 N N . GLU B 1 49 ? -7.215 -11.352 -17.359 1 87.56 49 GLU B N 1
ATOM 1790 C CA . GLU B 1 49 ? -8.008 -10.594 -16.406 1 87.56 49 GLU B CA 1
ATOM 1791 C C . GLU B 1 49 ? -7.508 -9.156 -16.281 1 87.56 49 GLU B C 1
ATOM 1793 O O . GLU B 1 49 ? -8.297 -8.219 -16.234 1 87.56 49 GLU B O 1
ATOM 1798 N N . ILE B 1 50 ? -6.219 -9 -16.141 1 90.69 50 ILE B N 1
ATOM 1799 C CA . ILE B 1 50 ? -5.582 -7.703 -15.969 1 90.69 50 ILE B CA 1
ATOM 1800 C C . ILE B 1 50 ? -5.758 -6.863 -17.234 1 90.69 50 ILE B C 1
ATOM 1802 O O . ILE B 1 50 ? -5.926 -5.645 -17.156 1 90.69 50 ILE B O 1
ATOM 1806 N N . GLU B 1 51 ? -5.699 -7.461 -18.328 1 84.69 51 GLU B N 1
ATOM 1807 C CA . GLU B 1 51 ? -5.785 -6.789 -19.625 1 84.69 51 GLU B CA 1
ATOM 1808 C C . GLU B 1 51 ? -7.137 -6.102 -19.797 1 84.69 51 GLU B C 1
ATOM 1810 O O . GLU B 1 51 ? -7.25 -5.133 -20.547 1 84.69 51 GLU B O 1
ATOM 1815 N N . SER B 1 52 ? -8.055 -6.523 -19.062 1 76.19 52 SER B N 1
ATOM 1816 C CA . SER B 1 52 ? -9.398 -5.969 -19.203 1 76.19 52 SER B CA 1
ATOM 1817 C C . SER B 1 52 ? -9.539 -4.66 -18.422 1 76.19 52 SER B C 1
ATOM 1819 O O . SER B 1 52 ? -10.508 -3.922 -18.625 1 76.19 52 SER B O 1
ATOM 1821 N N . GLN B 1 53 ? -8.516 -4.375 -17.719 1 68 53 GLN B N 1
ATOM 1822 C CA . GLN B 1 53 ? -8.578 -3.148 -16.938 1 68 53 GLN B CA 1
ATOM 1823 C C . GLN B 1 53 ? -7.625 -2.092 -17.484 1 68 53 GLN B C 1
ATOM 1825 O O . GLN B 1 53 ? -6.605 -2.426 -18.094 1 68 53 GLN B O 1
ATOM 1830 N N . ASP B 1 54 ? -7.93 -0.947 -17.922 1 63.03 54 ASP B N 1
ATOM 1831 C CA . ASP B 1 54 ? -7.082 0.084 -18.516 1 63.03 54 ASP B CA 1
ATOM 1832 C C . ASP B 1 54 ? -6.27 0.809 -17.438 1 63.03 54 ASP B C 1
ATOM 1834 O O . ASP B 1 54 ? -6.715 1.825 -16.891 1 63.03 54 ASP B O 1
ATOM 1838 N N . ASP B 1 55 ? -5.094 0.237 -17.172 1 83.38 55 ASP B N 1
ATOM 1839 C CA . ASP B 1 55 ? -4.359 1.003 -16.172 1 83.38 55 ASP B CA 1
ATOM 1840 C C . ASP B 1 55 ? -2.863 0.701 -16.234 1 83.38 55 ASP B C 1
ATOM 1842 O O . ASP B 1 55 ? -2.389 0.091 -17.203 1 83.38 55 ASP B O 1
ATOM 1846 N N . GLU B 1 56 ? -2.064 1.252 -15.68 1 91.69 56 GLU B N 1
ATOM 1847 C CA . GLU B 1 56 ? -0.622 1.107 -15.516 1 91.69 56 GLU B CA 1
ATOM 1848 C C . GLU B 1 56 ? -0.231 -0.357 -15.328 1 91.69 56 GLU B C 1
ATOM 1850 O O . GLU B 1 56 ? 0.809 -0.793 -15.828 1 91.69 56 GLU B O 1
ATOM 1855 N N . LEU B 1 57 ? -1.097 -1.127 -14.805 1 94.38 57 LEU B N 1
ATOM 1856 C CA . LEU B 1 57 ? -0.819 -2.541 -14.57 1 94.38 57 LEU B CA 1
ATOM 1857 C C . LEU B 1 57 ? -0.908 -3.328 -15.875 1 94.38 57 LEU B C 1
ATOM 1859 O O . LEU B 1 57 ? -0.109 -4.238 -16.109 1 94.38 57 LEU B O 1
ATOM 1863 N N . LYS B 1 58 ? -1.856 -2.965 -16.672 1 94.62 58 LYS B N 1
ATOM 1864 C CA . LYS B 1 58 ? -2.008 -3.613 -17.984 1 94.62 58 LYS B CA 1
ATOM 1865 C C . LYS B 1 58 ? -0.765 -3.412 -18.844 1 94.62 58 LYS B C 1
ATOM 1867 O O . LYS B 1 58 ? -0.267 -4.359 -19.453 1 94.62 58 LYS B O 1
ATOM 1872 N N . LYS B 1 59 ? -0.328 -2.176 -18.875 1 94.69 59 LYS B N 1
ATOM 1873 C CA . LYS B 1 59 ? 0.868 -1.859 -19.656 1 94.69 59 LYS B CA 1
ATOM 1874 C C . LYS B 1 59 ? 2.074 -2.648 -19.156 1 94.69 59 LYS B C 1
ATOM 1876 O O . LYS B 1 59 ? 2.826 -3.215 -19.953 1 94.69 59 LYS B O 1
ATOM 1881 N N . TRP B 1 60 ? 2.197 -2.691 -17.875 1 96.38 60 TRP B N 1
ATOM 1882 C CA . TRP B 1 60 ? 3.295 -3.443 -17.266 1 96.38 60 TRP B CA 1
ATOM 1883 C C . TRP B 1 60 ? 3.199 -4.922 -17.625 1 96.38 60 TRP B C 1
ATOM 1885 O O . TRP B 1 60 ? 4.188 -5.535 -18.031 1 96.38 60 TRP B O 1
ATOM 1895 N N . ALA B 1 61 ? 2.021 -5.504 -17.469 1 95.94 61 ALA B N 1
ATOM 1896 C CA . ALA B 1 61 ? 1.825 -6.926 -17.734 1 95.94 61 ALA B CA 1
ATOM 1897 C C . ALA B 1 61 ? 2.139 -7.258 -19.188 1 95.94 61 ALA B C 1
ATOM 1899 O O . ALA B 1 61 ? 2.783 -8.266 -19.484 1 95.94 61 ALA B O 1
ATOM 1900 N N . LYS B 1 62 ? 1.684 -6.43 -20.062 1 95.31 62 LYS B N 1
ATOM 1901 C CA . LYS B 1 62 ? 1.929 -6.633 -21.484 1 95.31 62 LYS B CA 1
ATOM 1902 C C . LYS B 1 62 ? 3.422 -6.59 -21.797 1 95.31 62 LYS B C 1
ATOM 1904 O O . LYS B 1 62 ? 3.936 -7.441 -22.531 1 95.31 62 LYS B O 1
ATOM 1909 N N . GLU B 1 63 ? 4.043 -5.598 -21.281 1 96.62 63 GLU B N 1
ATOM 1910 C CA . GLU B 1 63 ? 5.48 -5.461 -21.484 1 96.62 63 GLU B CA 1
ATOM 1911 C C . GLU B 1 63 ? 6.234 -6.676 -20.953 1 96.62 63 GLU B C 1
ATOM 1913 O O . GLU B 1 63 ? 7.125 -7.203 -21.625 1 96.62 63 GLU B O 1
ATOM 1918 N N . GLN B 1 64 ? 5.871 -7.109 -19.75 1 96.62 64 GLN B N 1
ATOM 1919 C CA . GLN B 1 64 ? 6.562 -8.242 -19.141 1 96.62 64 GLN B CA 1
ATOM 1920 C C . GLN B 1 64 ? 6.27 -9.531 -19.891 1 96.62 64 GLN B C 1
ATOM 1922 O O . GLN B 1 64 ? 7.152 -10.383 -20.062 1 96.62 64 GLN B O 1
ATOM 1927 N N . LYS B 1 65 ? 4.988 -9.68 -20.312 1 96.5 65 LYS B N 1
ATOM 1928 C CA . LYS B 1 65 ? 4.637 -10.859 -21.094 1 96.5 65 LYS B CA 1
ATOM 1929 C C . LYS B 1 65 ? 5.465 -10.938 -22.375 1 96.5 65 LYS B C 1
ATOM 1931 O O . LYS B 1 65 ? 5.895 -12.023 -22.781 1 96.5 65 LYS B O 1
ATOM 1936 N N . ASN B 1 66 ? 5.668 -9.836 -23.047 1 97.12 66 ASN B N 1
ATOM 1937 C CA . ASN B 1 66 ? 6.445 -9.781 -24.281 1 97.12 66 ASN B CA 1
ATOM 1938 C C . ASN B 1 66 ? 7.918 -10.078 -24.031 1 97.12 66 ASN B C 1
ATOM 1940 O O . ASN B 1 66 ? 8.555 -10.789 -24.812 1 97.12 66 ASN B O 1
ATOM 1944 N N . LYS B 1 67 ? 8.492 -9.555 -23.031 1 97.75 67 LYS B N 1
ATOM 1945 C CA . LYS B 1 67 ? 9.906 -9.711 -22.703 1 97.75 67 LYS B CA 1
ATOM 1946 C C . LYS B 1 67 ? 10.188 -11.086 -22.109 1 97.75 67 LYS B C 1
ATOM 1948 O O . LYS B 1 67 ? 11.234 -11.68 -22.375 1 97.75 67 LYS B O 1
ATOM 1953 N N . TYR B 1 68 ? 9.234 -11.5 -21.281 1 97.88 68 TYR B N 1
ATOM 1954 C CA . TYR B 1 68 ? 9.359 -12.781 -20.594 1 97.88 68 TYR B CA 1
ATOM 1955 C C . TYR B 1 68 ? 8.141 -13.664 -20.844 1 97.88 68 TYR B C 1
ATOM 1957 O O . TYR B 1 68 ? 7.266 -13.781 -19.984 1 97.88 68 TYR B O 1
ATOM 1965 N N . PRO B 1 69 ? 8.078 -14.422 -21.875 1 95.44 69 PRO B N 1
ATOM 1966 C CA . PRO B 1 69 ? 6.891 -15.164 -22.281 1 95.44 69 PRO B CA 1
ATOM 1967 C C . PRO B 1 69 ? 6.484 -16.234 -21.266 1 95.44 69 PRO B C 1
ATOM 1969 O O . PRO B 1 69 ? 5.332 -16.672 -21.266 1 95.44 69 PRO B O 1
ATOM 1972 N N . ASN B 1 70 ? 7.441 -16.578 -20.391 1 96.44 70 ASN B N 1
ATOM 1973 C CA . ASN B 1 70 ? 7.16 -17.641 -19.438 1 96.44 70 ASN B CA 1
ATOM 1974 C C . ASN B 1 70 ? 6.656 -17.094 -18.109 1 96.44 70 ASN B C 1
ATOM 1976 O O . ASN B 1 70 ? 6.348 -17.859 -17.188 1 96.44 70 ASN B O 1
ATOM 1980 N N . LEU B 1 71 ? 6.547 -15.797 -17.984 1 98.06 71 LEU B N 1
ATOM 1981 C CA . LEU B 1 71 ? 6.055 -15.211 -16.734 1 98.06 71 LEU B CA 1
ATOM 1982 C C . LEU B 1 71 ? 4.602 -15.609 -16.484 1 98.06 71 LEU B C 1
ATOM 1984 O O . LEU B 1 71 ? 4.254 -16.031 -15.383 1 98.06 71 LEU B O 1
ATOM 1988 N N . PHE B 1 72 ? 3.807 -15.453 -17.547 1 98.12 72 PHE B N 1
ATOM 1989 C CA . PHE B 1 72 ? 2.422 -15.914 -17.516 1 98.12 72 PHE B CA 1
ATOM 1990 C C . PHE B 1 72 ? 2.285 -17.266 -18.188 1 98.12 72 PHE B C 1
ATOM 1992 O O . PHE B 1 72 ? 2.145 -17.344 -19.406 1 98.12 72 PHE B O 1
ATOM 1999 N N . ARG B 1 73 ? 2.248 -18.297 -17.344 1 97.88 73 ARG B N 1
ATOM 2000 C CA . ARG B 1 73 ? 2.271 -19.656 -17.844 1 97.88 73 ARG B CA 1
ATOM 2001 C C . ARG B 1 73 ? 0.986 -19.984 -18.594 1 97.88 73 ARG B C 1
ATOM 2003 O O . ARG B 1 73 ? -0.106 -19.609 -18.172 1 97.88 73 ARG B O 1
ATOM 2010 N N . SER B 1 74 ? 1.202 -20.641 -19.688 1 96.5 74 SER B N 1
ATOM 2011 C CA . SER B 1 74 ? 0.069 -21.078 -20.5 1 96.5 74 SER B CA 1
ATOM 2012 C C . SER B 1 74 ? -0.504 -22.406 -19.984 1 96.5 74 SER B C 1
ATOM 2014 O O . SER B 1 74 ? 0.027 -22.984 -19.047 1 96.5 74 SER B O 1
ATOM 2016 N N . TYR B 1 75 ? -1.527 -22.781 -20.672 1 95.69 75 TYR B N 1
ATOM 2017 C CA . TYR B 1 75 ? -2.189 -24.047 -20.359 1 95.69 75 TYR B CA 1
ATOM 2018 C C . TYR B 1 75 ? -1.268 -25.234 -20.641 1 95.69 75 TYR B C 1
ATOM 2020 O O . TYR B 1 75 ? -0.442 -25.188 -21.547 1 95.69 75 TYR B O 1
ATOM 2028 N N . SER B 1 76 ? -1.338 -26.25 -19.812 1 96.38 76 SER B N 1
ATOM 2029 C CA . SER B 1 76 ? -0.632 -27.516 -20.062 1 96.38 76 SER B CA 1
ATOM 2030 C C . SER B 1 76 ? -1.55 -28.703 -19.844 1 96.38 76 SER B C 1
ATOM 2032 O O . SER B 1 76 ? -2.604 -28.594 -19.219 1 96.38 76 SER B O 1
ATOM 2034 N N . THR B 1 77 ? -1.104 -29.812 -20.344 1 96.56 77 THR B N 1
ATOM 2035 C CA . THR B 1 77 ? -1.876 -31.047 -20.172 1 96.56 77 THR B CA 1
ATOM 2036 C C . THR B 1 77 ? -1.979 -31.422 -18.703 1 96.56 77 THR B C 1
ATOM 2038 O O . THR B 1 77 ? -3.037 -31.844 -18.234 1 96.56 77 THR B O 1
ATOM 2041 N N . ALA B 1 78 ? -0.905 -31.25 -18.031 1 96.19 78 ALA B N 1
ATOM 2042 C CA . ALA B 1 78 ? -0.903 -31.547 -16.594 1 96.19 78 ALA B CA 1
ATOM 2043 C C . ALA B 1 78 ? -1.893 -30.656 -15.852 1 96.19 78 ALA B C 1
ATOM 2045 O O . ALA B 1 78 ? -2.656 -31.125 -15.016 1 96.19 78 ALA B O 1
ATOM 2046 N N . GLN B 1 79 ? -1.893 -29.391 -16.188 1 96.5 79 GLN B N 1
ATOM 2047 C CA . GLN B 1 79 ? -2.816 -28.453 -15.562 1 96.5 79 GLN B CA 1
ATOM 2048 C C . GLN B 1 79 ? -4.266 -28.859 -15.812 1 96.5 79 GLN B C 1
ATOM 2050 O O . GLN B 1 79 ? -5.109 -28.75 -14.922 1 96.5 79 GLN B O 1
ATOM 2055 N N . GLN B 1 80 ? -4.57 -29.234 -17.016 1 96 80 GLN B N 1
ATOM 2056 C CA . GLN B 1 80 ? -5.93 -29.641 -17.375 1 96 80 GLN B CA 1
ATOM 2057 C C . GLN B 1 80 ? -6.406 -30.812 -16.531 1 96 80 GLN B C 1
ATOM 2059 O O . GLN B 1 80 ? -7.559 -30.828 -16.094 1 96 80 GLN B O 1
ATOM 2064 N N . LYS B 1 81 ? -5.504 -31.766 -16.328 1 96.25 81 LYS B N 1
ATOM 2065 C CA . LYS B 1 81 ? -5.832 -32.906 -15.484 1 96.25 81 LYS B CA 1
ATOM 2066 C C . LYS B 1 81 ? -6.129 -32.469 -14.055 1 96.25 81 LYS B C 1
ATOM 2068 O O . LYS B 1 81 ? -7.121 -32.906 -13.461 1 96.25 81 LYS B O 1
ATOM 2073 N N . TYR B 1 82 ? -5.25 -31.594 -13.531 1 96.06 82 TYR B N 1
ATOM 2074 C CA . TYR B 1 82 ? -5.453 -31.109 -12.18 1 96.06 82 TYR B CA 1
ATOM 2075 C C . TYR B 1 82 ? -6.746 -30.297 -12.078 1 96.06 82 TYR B C 1
ATOM 2077 O O . TYR B 1 82 ? -7.461 -30.375 -11.078 1 96.06 82 TYR B O 1
ATOM 2085 N N . LEU B 1 83 ? -6.973 -29.484 -13.102 1 94.25 83 LEU B N 1
ATOM 2086 C CA . LEU B 1 83 ? -8.188 -28.688 -13.133 1 94.25 83 LEU B CA 1
ATOM 2087 C C . LEU B 1 83 ? -9.43 -29.562 -13.047 1 94.25 83 LEU B C 1
ATOM 2089 O O . LEU B 1 83 ? -10.367 -29.25 -12.305 1 94.25 83 LEU B O 1
ATOM 2093 N N . ALA B 1 84 ? -9.422 -30.641 -13.773 1 94.44 84 ALA B N 1
ATOM 2094 C CA . ALA B 1 84 ? -10.547 -31.562 -13.75 1 94.44 84 ALA B CA 1
ATOM 2095 C C . ALA B 1 84 ? -10.781 -32.125 -12.344 1 94.44 84 ALA B C 1
ATOM 2097 O O . ALA B 1 84 ? -11.914 -32.188 -11.883 1 94.44 84 ALA B O 1
ATOM 2098 N N . ASP B 1 85 ? -9.695 -32.5 -11.703 1 94.31 85 ASP B N 1
ATOM 2099 C CA . ASP B 1 85 ? -9.766 -33 -10.336 1 94.31 85 ASP B CA 1
ATOM 2100 C C . ASP B 1 85 ? -10.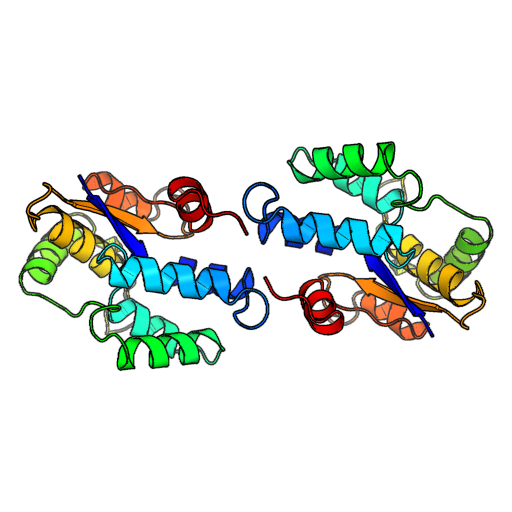297 -31.953 -9.375 1 94.31 85 ASP B C 1
ATOM 2102 O O . ASP B 1 85 ? -11.133 -32.25 -8.516 1 94.31 85 ASP B O 1
ATOM 2106 N N . ILE B 1 86 ? -9.812 -30.719 -9.516 1 93.88 86 ILE B N 1
ATOM 2107 C CA . ILE B 1 86 ? -10.211 -29.594 -8.672 1 93.88 86 ILE B CA 1
ATOM 2108 C C . ILE B 1 86 ? -11.711 -29.344 -8.836 1 93.88 86 ILE B C 1
ATOM 2110 O O . ILE B 1 86 ? -12.43 -29.203 -7.844 1 93.88 86 ILE B O 1
ATOM 2114 N N . LEU B 1 87 ? -12.172 -29.297 -10.055 1 90.62 87 LEU B N 1
ATOM 2115 C CA . LEU B 1 87 ? -13.57 -28.969 -10.328 1 90.62 87 LEU B CA 1
ATOM 2116 C C . LEU B 1 87 ? -14.5 -30.094 -9.891 1 90.62 87 LEU B C 1
ATOM 2118 O O . LEU B 1 87 ? -15.648 -29.844 -9.523 1 90.62 87 LEU B O 1
ATOM 2122 N N . LYS B 1 88 ? -13.992 -31.328 -9.93 1 91.69 88 LYS B N 1
ATOM 2123 C CA . LYS B 1 88 ? -14.758 -32.469 -9.43 1 91.69 88 LYS B CA 1
ATOM 2124 C C . LYS B 1 88 ? -15 -32.344 -7.926 1 91.69 88 LYS B C 1
ATOM 2126 O O . LYS B 1 88 ? -16.094 -32.656 -7.438 1 91.69 88 LYS B O 1
ATOM 2131 N N . ASN B 1 89 ? -14.023 -31.891 -7.219 1 91.56 89 ASN B N 1
ATOM 2132 C CA . ASN B 1 89 ? -14.086 -31.797 -5.762 1 91.56 89 ASN B CA 1
ATOM 2133 C C . ASN B 1 89 ? -14.727 -30.484 -5.316 1 91.56 89 ASN B C 1
ATOM 2135 O O . ASN B 1 89 ? -15.32 -30.406 -4.238 1 91.56 89 ASN B O 1
ATOM 2139 N N . PHE B 1 90 ? -14.547 -29.438 -6.176 1 89.19 90 PHE B N 1
ATOM 2140 C CA . PHE B 1 90 ? -15.055 -28.109 -5.855 1 89.19 90 PHE B CA 1
ATOM 2141 C C . PHE B 1 90 ? -15.836 -27.531 -7.031 1 89.19 90 PHE B C 1
ATOM 2143 O O . PHE B 1 90 ? -15.391 -26.562 -7.66 1 89.19 90 PHE B O 1
ATOM 2150 N N . GLU B 1 91 ? -17 -27.828 -7.195 1 79.62 91 GLU B N 1
ATOM 2151 C CA . GLU B 1 91 ? -17.812 -27.453 -8.352 1 79.62 91 GLU B CA 1
ATOM 2152 C C . GLU B 1 91 ? -18.078 -25.938 -8.359 1 79.62 91 GLU B C 1
ATOM 2154 O O . GLU B 1 91 ? -18.125 -25.328 -9.422 1 79.62 91 GLU B O 1
ATOM 2159 N N . ALA B 1 92 ? -18.062 -25.391 -7.238 1 76.56 92 ALA B N 1
ATOM 2160 C CA . ALA B 1 92 ? -18.438 -23.984 -7.102 1 76.56 92 ALA B CA 1
ATOM 2161 C C . ALA B 1 92 ? -17.234 -23.078 -7.309 1 76.56 92 ALA B C 1
ATOM 2163 O O . ALA B 1 92 ? -17.359 -21.859 -7.301 1 76.56 92 ALA B O 1
ATOM 2164 N N . PHE B 1 93 ? -16.109 -23.641 -7.539 1 80.5 93 PHE B N 1
ATOM 2165 C CA . PHE B 1 93 ? -14.859 -22.875 -7.625 1 80.5 93 PHE B CA 1
ATOM 2166 C C . PHE B 1 93 ? -14.758 -22.156 -8.961 1 80.5 93 PHE B C 1
ATOM 2168 O O . PHE B 1 93 ? -13.883 -21.297 -9.148 1 80.5 93 PHE B O 1
ATOM 2175 N N . VAL B 1 94 ? -15.641 -22.312 -9.898 1 68.06 94 VAL B N 1
ATOM 2176 C CA . VAL B 1 94 ? -15.633 -21.578 -11.164 1 68.06 94 VAL B CA 1
ATOM 2177 C C . VAL B 1 94 ? -16.766 -20.547 -11.18 1 68.06 94 VAL B C 1
ATOM 2179 O O . VAL B 1 94 ? -17.875 -20.844 -10.773 1 68.06 94 VAL B O 1
ATOM 2182 N N . LYS B 1 95 ? -16.219 -19.219 -11.078 1 59.53 95 LYS B N 1
ATOM 2183 C CA . LYS B 1 95 ? -17.25 -18.203 -11.25 1 59.53 95 LYS B CA 1
ATOM 2184 C C . LYS B 1 95 ? -17.812 -18.219 -12.664 1 59.53 95 LYS B C 1
ATOM 2186 O O . LYS B 1 95 ? -17.062 -18.203 -13.641 1 59.53 95 LYS B O 1
ATOM 2191 N N . ILE B 1 96 ? -18.922 -18.875 -12.828 1 48.56 96 ILE B N 1
ATOM 2192 C CA . ILE B 1 96 ? -19.562 -18.875 -14.141 1 48.56 96 ILE B CA 1
ATOM 2193 C C . ILE B 1 96 ? -20 -17.453 -14.492 1 48.56 96 ILE B C 1
ATOM 2195 O O . ILE B 1 96 ? -20.812 -16.844 -13.781 1 48.56 96 ILE B O 1
ATOM 2199 N N . ASN B 1 97 ? -19.016 -16.641 -14.797 1 50 97 ASN B N 1
ATOM 2200 C CA . ASN B 1 97 ? -19.594 -15.406 -15.32 1 50 97 ASN B CA 1
ATOM 2201 C C . ASN B 1 97 ? -20.062 -15.578 -16.766 1 50 97 ASN B C 1
ATOM 2203 O O . ASN B 1 97 ? -19.25 -15.484 -17.688 1 50 97 ASN B O 1
ATOM 2207 N N . GLY B 1 98 ? -21.156 -15.719 -17.031 1 50.41 98 GLY B N 1
ATOM 2208 C CA . GLY B 1 98 ? -21.734 -16.078 -18.312 1 50.41 98 GLY B CA 1
ATOM 2209 C C . GLY B 1 98 ? -21.234 -17.422 -18.844 1 50.41 98 GLY B C 1
ATOM 2210 O O . GLY B 1 98 ? -21.312 -18.438 -18.141 1 50.41 98 GLY B O 1
ATOM 2211 N N . ASN B 1 99 ? -20.75 -17.469 -20.328 1 46.28 99 ASN B N 1
ATOM 2212 C CA . ASN B 1 99 ? -20.344 -18.688 -21.016 1 46.28 99 ASN B CA 1
ATOM 2213 C C . ASN B 1 99 ? -18.844 -18.938 -20.859 1 46.28 99 ASN B C 1
ATOM 2215 O O . ASN B 1 99 ? -18.297 -19.859 -21.453 1 46.28 99 ASN B O 1
ATOM 2219 N N . THR B 1 100 ? -18.031 -18.125 -20.406 1 46.56 100 THR B N 1
ATOM 2220 C CA . THR B 1 100 ? -16.578 -18.328 -20.391 1 46.56 100 THR B CA 1
ATOM 2221 C C . THR B 1 100 ? -16.062 -18.406 -18.969 1 46.56 100 THR B C 1
ATOM 2223 O O . THR B 1 100 ? -16.516 -17.656 -18.094 1 46.56 100 THR B O 1
ATOM 2226 N N . TYR B 1 101 ? -15.75 -19.609 -18.609 1 49.62 101 TYR B N 1
ATOM 2227 C CA . TYR B 1 101 ? -15.086 -19.766 -17.328 1 49.62 101 TYR B CA 1
ATOM 2228 C C . TYR B 1 101 ? -14 -18.719 -17.141 1 49.62 101 TYR B C 1
ATOM 2230 O O . TYR B 1 101 ? -12.93 -18.812 -17.734 1 49.62 101 TYR B O 1
ATOM 2238 N N . LYS B 1 102 ? -14.258 -17.484 -17.062 1 55.97 102 LYS B N 1
ATOM 2239 C CA . LYS B 1 102 ? -13.258 -16.438 -16.984 1 55.97 102 LYS B CA 1
ATOM 2240 C C . LYS B 1 102 ? -12.656 -16.359 -15.586 1 55.97 102 LYS B C 1
ATOM 2242 O O . LYS B 1 102 ? -12.414 -15.266 -15.062 1 55.97 102 LYS B O 1
ATOM 2247 N N . ASP B 1 103 ? -12.344 -17.672 -14.961 1 80.62 103 ASP B N 1
ATOM 2248 C CA . ASP B 1 103 ? -11.852 -17.516 -13.594 1 80.62 103 ASP B CA 1
ATOM 2249 C C . ASP B 1 103 ? -10.438 -18.062 -13.453 1 80.62 103 ASP B C 1
ATOM 2251 O O . ASP B 1 103 ? -10.172 -19.219 -13.797 1 80.62 103 ASP B O 1
ATOM 2255 N N . ALA B 1 104 ? -9.461 -17.219 -13.281 1 90.56 104 ALA B N 1
ATOM 2256 C CA . ALA B 1 104 ? -8.047 -17.578 -13.133 1 90.56 104 ALA B CA 1
ATOM 2257 C C . ALA B 1 104 ? -7.816 -18.438 -11.906 1 90.56 104 ALA B C 1
ATOM 2259 O O . ALA B 1 104 ? -6.812 -19.156 -11.82 1 90.56 104 ALA B O 1
ATOM 2260 N N . ASP B 1 105 ? -8.727 -18.578 -11.062 1 92 105 ASP B N 1
ATOM 2261 C CA . ASP B 1 105 ? -8.523 -19.156 -9.734 1 92 105 ASP B CA 1
ATOM 2262 C C . ASP B 1 105 ? -8.203 -20.641 -9.82 1 92 105 ASP B C 1
ATOM 2264 O O . ASP B 1 105 ? -7.16 -21.078 -9.32 1 92 105 ASP B O 1
ATOM 2268 N N . PRO B 1 106 ? -9.039 -21.422 -10.492 1 93.56 106 PRO B N 1
ATOM 2269 C CA . PRO B 1 106 ? -8.719 -22.844 -10.539 1 93.56 106 PRO B CA 1
ATOM 2270 C C . PRO B 1 106 ? -7.426 -23.141 -11.297 1 93.56 106 PRO B C 1
ATOM 2272 O O . PRO B 1 106 ? -6.715 -24.094 -10.969 1 93.56 106 PRO B O 1
ATOM 2275 N N . TRP B 1 107 ? -7.105 -22.312 -12.25 1 95.06 107 TRP B N 1
ATOM 2276 C CA . TRP B 1 107 ? -5.883 -22.484 -13.031 1 95.06 107 TRP B CA 1
ATOM 2277 C C . TRP B 1 107 ? -4.648 -22.203 -12.188 1 95.06 107 TRP B C 1
ATOM 2279 O O . TRP B 1 107 ? -3.605 -22.828 -12.367 1 95.06 107 TRP B O 1
ATOM 2289 N N . LEU B 1 108 ? -4.742 -21.297 -11.305 1 96.88 108 LEU B N 1
ATOM 2290 C CA . LEU B 1 108 ? -3.627 -20.984 -10.414 1 96.88 108 LEU B CA 1
ATOM 2291 C C . LEU B 1 108 ? -3.316 -22.172 -9.516 1 96.88 108 LEU B C 1
ATOM 2293 O O . LEU B 1 108 ? -2.148 -22.516 -9.297 1 96.88 108 LEU B O 1
ATOM 2297 N N . VAL B 1 109 ? -4.355 -22.781 -9.016 1 96.81 109 VAL B N 1
ATOM 2298 C CA . VAL B 1 109 ? -4.164 -23.953 -8.164 1 96.81 109 VAL B CA 1
ATOM 2299 C C . VAL B 1 109 ? -3.596 -25.094 -8.992 1 96.81 109 VAL B C 1
ATOM 2301 O O . VAL B 1 109 ? -2.68 -25.797 -8.555 1 96.81 109 VAL B O 1
ATOM 2304 N N . ALA B 1 110 ? -4.121 -25.266 -10.203 1 97.19 110 ALA B N 1
ATOM 2305 C CA . ALA B 1 110 ? -3.625 -26.312 -11.102 1 97.19 110 ALA B CA 1
ATOM 2306 C C . ALA B 1 110 ? -2.15 -26.094 -11.43 1 97.19 110 ALA B C 1
ATOM 2308 O O . ALA B 1 110 ? -1.366 -27.047 -11.438 1 97.19 110 ALA B O 1
ATOM 2309 N N . LEU B 1 111 ? -1.809 -24.859 -11.656 1 97.88 111 LEU B N 1
ATOM 2310 C CA . LEU B 1 111 ? -0.42 -24.516 -11.945 1 97.88 111 LEU B CA 1
ATOM 2311 C C . LEU B 1 111 ? 0.476 -24.828 -10.75 1 97.88 111 LEU B C 1
ATOM 2313 O O . LEU B 1 111 ? 1.582 -25.344 -10.914 1 97.88 111 LEU B O 1
ATOM 2317 N N . ALA B 1 112 ? -0.004 -24.531 -9.57 1 97.75 112 ALA B N 1
ATOM 2318 C CA . ALA B 1 112 ? 0.751 -24.828 -8.352 1 97.75 112 ALA B CA 1
ATOM 2319 C C . ALA B 1 112 ? 1.009 -26.328 -8.219 1 97.75 112 ALA B C 1
ATOM 2321 O O . ALA B 1 112 ? 2.119 -26.75 -7.879 1 97.75 112 ALA B O 1
ATOM 2322 N N . LEU B 1 113 ? 0.036 -27.109 -8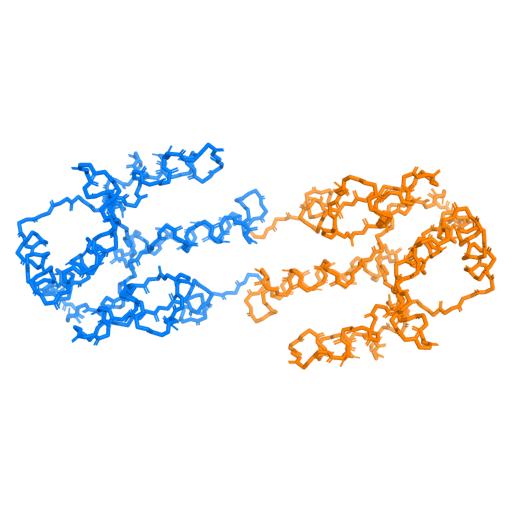.508 1 97.06 113 LEU B N 1
ATOM 2323 C CA . LEU B 1 113 ? 0.171 -28.562 -8.43 1 97.06 113 LEU B CA 1
ATOM 2324 C C . LEU B 1 113 ? 1.169 -29.078 -9.469 1 97.06 113 LEU B C 1
ATOM 2326 O O . LEU B 1 113 ? 1.959 -29.969 -9.18 1 97.06 113 LEU B O 1
ATOM 2330 N N . GLU B 1 114 ? 1.1 -28.469 -10.625 1 96.69 114 GLU B N 1
ATOM 2331 C CA . GLU B 1 114 ? 2.047 -28.844 -11.672 1 96.69 114 GLU B CA 1
ATOM 2332 C C . GLU B 1 114 ? 3.48 -28.531 -11.258 1 96.69 114 GLU B C 1
ATOM 2334 O O . GLU B 1 114 ? 4.375 -29.375 -11.422 1 96.69 114 GLU B O 1
ATOM 2339 N N . ILE B 1 115 ? 3.695 -27.375 -10.695 1 95.88 115 ILE B N 1
ATOM 2340 C CA . ILE B 1 115 ? 5.02 -26.938 -10.273 1 95.88 115 ILE B CA 1
ATOM 2341 C C . ILE B 1 115 ? 5.535 -27.844 -9.164 1 95.88 115 ILE B C 1
ATOM 2343 O O . ILE B 1 115 ? 6.719 -28.188 -9.125 1 95.88 115 ILE B O 1
ATOM 2347 N N . ARG B 1 116 ? 4.664 -28.266 -8.289 1 94.69 116 ARG B N 1
ATOM 2348 C CA . ARG B 1 116 ? 5.035 -29.141 -7.184 1 94.69 116 ARG B CA 1
ATOM 2349 C C . ARG B 1 116 ? 5.559 -30.484 -7.703 1 94.69 116 ARG B C 1
ATOM 2351 O O . ARG B 1 116 ? 6.449 -31.078 -7.098 1 94.69 116 ARG B O 1
ATOM 2358 N N . LYS B 1 117 ? 5.066 -30.938 -8.82 1 92.38 117 LYS B N 1
ATOM 2359 C CA . LYS B 1 117 ? 5.402 -32.25 -9.352 1 92.38 117 LYS B CA 1
ATOM 2360 C C . LYS B 1 117 ? 6.602 -32.188 -10.289 1 92.38 117 LYS B C 1
ATOM 2362 O O . LYS B 1 117 ? 7.117 -33.219 -10.734 1 92.38 117 LYS B O 1
ATOM 2367 N N . THR B 1 118 ? 6.965 -30.969 -10.602 1 86.94 118 THR B N 1
ATOM 2368 C CA . THR B 1 118 ? 8.117 -30.812 -11.484 1 86.94 118 THR B CA 1
ATOM 2369 C C . THR B 1 118 ? 9.414 -30.766 -10.68 1 86.94 118 THR B C 1
ATOM 2371 O O . THR B 1 118 ? 9.695 -29.766 -10.008 1 86.94 118 THR B O 1
ATOM 2374 N N . PRO B 1 119 ? 10.133 -31.891 -10.648 1 77.31 119 PRO B N 1
ATOM 2375 C CA . PRO B 1 119 ? 11.359 -31.922 -9.852 1 77.31 119 PRO B CA 1
ATOM 2376 C C . PRO B 1 119 ? 12.477 -31.078 -10.445 1 77.31 119 PRO B C 1
ATOM 2378 O O . PRO B 1 119 ? 12.5 -30.844 -11.664 1 77.31 119 PRO B O 1
ATOM 2381 N N . THR B 1 120 ? 13.156 -30.375 -9.578 1 78.25 120 THR B N 1
ATOM 2382 C CA . THR B 1 120 ? 14.383 -29.672 -9.969 1 78.25 120 THR B CA 1
ATOM 2383 C C . THR B 1 120 ? 15.609 -30.406 -9.43 1 78.25 120 THR B C 1
ATOM 2385 O O . THR B 1 120 ? 15.484 -31.359 -8.656 1 78.25 120 THR B O 1
ATOM 2388 N N . ILE B 1 121 ? 16.75 -30.109 -9.898 1 76.94 121 ILE B N 1
ATOM 2389 C CA . ILE B 1 121 ? 18 -30.703 -9.445 1 76.94 121 ILE B CA 1
ATOM 2390 C C . ILE B 1 121 ? 18.188 -30.422 -7.957 1 76.94 121 ILE B C 1
ATOM 2392 O O . ILE B 1 121 ? 18.938 -31.125 -7.273 1 76.94 121 ILE B O 1
ATOM 2396 N N . PHE B 1 122 ? 17.469 -29.516 -7.461 1 78.69 122 PHE B N 1
ATOM 2397 C CA . PHE B 1 122 ? 17.641 -29.094 -6.074 1 78.69 122 PHE B CA 1
ATOM 2398 C C . PHE B 1 122 ? 16.531 -29.672 -5.199 1 78.69 122 PHE B C 1
ATOM 2400 O O . PHE B 1 122 ? 16.5 -29.438 -3.992 1 78.69 122 PHE B O 1
ATOM 2407 N N . GLY B 1 123 ? 15.648 -30.484 -5.824 1 81 123 GLY B N 1
ATOM 2408 C CA . GLY B 1 123 ? 14.547 -31.062 -5.062 1 81 123 GLY B CA 1
ATOM 2409 C C . GLY B 1 123 ? 13.188 -30.562 -5.508 1 81 123 GLY B C 1
ATOM 2410 O O . GLY B 1 123 ? 13.07 -29.906 -6.543 1 81 123 GLY B O 1
ATOM 2411 N N . PRO B 1 124 ? 12.25 -30.969 -4.719 1 84.25 124 PRO B N 1
ATOM 2412 C CA . PRO B 1 124 ? 10.891 -30.578 -5.082 1 84.25 124 PRO B CA 1
ATOM 2413 C C . PRO B 1 124 ? 10.633 -29.094 -4.883 1 84.25 124 PRO B C 1
ATOM 2415 O O . PRO B 1 124 ? 11.25 -28.469 -4.02 1 84.25 124 PRO B O 1
ATOM 2418 N N . ASN B 1 125 ? 9.852 -28.531 -5.758 1 92.31 125 ASN B N 1
ATOM 2419 C CA . ASN B 1 125 ? 9.406 -27.156 -5.617 1 92.31 125 ASN B CA 1
ATOM 2420 C C . ASN B 1 125 ? 8.273 -27.031 -4.602 1 92.31 125 ASN B C 1
ATOM 2422 O O . ASN B 1 125 ? 7.445 -27.938 -4.473 1 92.31 125 ASN B O 1
ATOM 2426 N N . GLU B 1 126 ? 8.32 -26 -3.9 1 94.12 126 GLU B N 1
ATOM 2427 C CA . GLU B 1 126 ? 7.223 -25.641 -3.006 1 94.12 126 GLU B CA 1
ATOM 2428 C C . GLU B 1 126 ? 6.461 -24.438 -3.529 1 94.12 126 GLU B C 1
ATOM 2430 O O . GLU B 1 126 ? 6.871 -23.297 -3.305 1 94.12 126 GLU B O 1
ATOM 2435 N N . PRO B 1 127 ? 5.371 -24.734 -4.184 1 97.06 127 PRO B N 1
ATOM 2436 C CA . PRO B 1 127 ? 4.602 -23.609 -4.723 1 97.06 127 PRO B CA 1
ATOM 2437 C C . PRO B 1 127 ? 3.811 -22.859 -3.648 1 97.06 127 PRO B C 1
ATOM 2439 O O . PRO B 1 127 ? 3.281 -23.484 -2.727 1 97.06 127 PRO B O 1
ATOM 2442 N N . ILE B 1 128 ? 3.799 -21.594 -3.707 1 98.06 128 ILE B N 1
ATOM 2443 C CA . ILE B 1 128 ? 2.996 -20.719 -2.865 1 98.06 128 ILE B CA 1
ATOM 2444 C C . ILE B 1 128 ? 2.16 -19.781 -3.738 1 98.06 128 ILE B C 1
ATOM 2446 O O . ILE B 1 128 ? 2.688 -19.141 -4.641 1 98.06 128 ILE B O 1
ATOM 2450 N N . ILE B 1 129 ? 0.865 -19.781 -3.504 1 98.12 129 ILE B N 1
ATOM 2451 C CA . ILE B 1 129 ? 0 -18.875 -4.246 1 98.12 129 ILE B CA 1
ATOM 2452 C C . ILE B 1 129 ? -0.082 -17.531 -3.518 1 98.12 129 ILE B C 1
ATOM 2454 O O . ILE B 1 129 ? -0.339 -17.484 -2.312 1 98.12 129 ILE B O 1
ATOM 2458 N N . VAL B 1 130 ? 0.249 -16.5 -4.23 1 98.31 130 VAL B N 1
ATOM 2459 C CA . VAL B 1 130 ? 0.186 -15.141 -3.684 1 98.31 130 VAL B CA 1
ATOM 2460 C C . VAL B 1 130 ? -1.156 -14.508 -4.035 1 98.31 130 VAL B C 1
ATOM 2462 O O . VAL B 1 130 ? -1.431 -14.219 -5.203 1 98.31 130 VAL B O 1
ATOM 2465 N N . THR B 1 131 ? -2.031 -14.281 -3.061 1 96.25 131 THR B N 1
ATOM 2466 C CA . THR B 1 131 ? -3.379 -13.766 -3.279 1 96.25 131 THR B CA 1
ATOM 2467 C C . THR B 1 131 ? -3.832 -12.922 -2.096 1 96.25 131 THR B C 1
ATOM 2469 O O . THR B 1 131 ? -3.434 -13.172 -0.956 1 96.25 131 THR B O 1
ATOM 2472 N N . GLU B 1 132 ? -4.609 -11.883 -2.383 1 94 132 GLU B N 1
ATOM 2473 C CA . GLU B 1 132 ? -5.121 -11.016 -1.328 1 94 132 GLU B CA 1
ATOM 2474 C C . GLU B 1 132 ? -6.465 -11.523 -0.802 1 94 132 GLU B C 1
ATOM 2476 O O . GLU B 1 132 ? -7.012 -10.969 0.153 1 94 132 GLU B O 1
ATOM 2481 N N . GLU B 1 133 ? -6.922 -12.516 -1.407 1 87.69 133 GLU B N 1
ATOM 2482 C CA . GLU B 1 133 ? -8.18 -13.102 -0.952 1 87.69 133 GLU B CA 1
ATOM 2483 C C . GLU B 1 133 ? -8.023 -13.742 0.425 1 87.69 133 GLU B C 1
ATOM 2485 O O . GLU B 1 133 ? -6.996 -14.359 0.716 1 87.69 133 GLU B O 1
ATOM 2490 N N . ILE B 1 134 ? -9.055 -13.367 1.261 1 79.69 134 ILE B N 1
ATOM 2491 C CA . ILE B 1 134 ? -9.047 -13.945 2.598 1 79.69 134 ILE B CA 1
ATOM 2492 C C . ILE B 1 134 ? -10.086 -15.062 2.684 1 79.69 134 ILE B C 1
ATOM 2494 O O . ILE B 1 134 ? -11.117 -15.008 2.004 1 79.69 134 ILE B O 1
ATOM 2498 N N . LEU B 1 135 ? -9.711 -16 3.365 1 71.06 135 LEU B N 1
ATOM 2499 C CA . LEU B 1 135 ? -10.648 -17.094 3.59 1 71.06 135 LEU B CA 1
ATOM 2500 C C . LEU B 1 135 ? -11.875 -16.609 4.363 1 71.06 135 LEU B C 1
ATOM 2502 O O . LEU B 1 135 ? -11.742 -16.062 5.461 1 71.06 135 LEU B O 1
ATOM 2506 N N . LYS B 1 136 ? -12.867 -16.172 3.645 1 63.34 136 LYS B N 1
ATOM 2507 C CA . LYS B 1 136 ? -14.07 -15.789 4.371 1 63.34 136 LYS B CA 1
ATOM 2508 C C . LYS B 1 136 ? -15.109 -16.906 4.344 1 63.34 136 LYS B C 1
ATOM 2510 O O . LYS B 1 136 ? -15.703 -17.188 3.297 1 63.34 136 LYS B O 1
ATOM 2515 N N . GLY B 1 137 ? -15.258 -17.516 5.418 1 60.44 137 GLY B N 1
ATOM 2516 C CA . GLY B 1 137 ? -16.312 -18.516 5.531 1 60.44 137 GLY B CA 1
ATOM 2517 C C . GLY B 1 137 ? -16.172 -19.625 4.512 1 60.44 137 GLY B C 1
ATOM 2518 O O . GLY B 1 137 ? -15.07 -20.094 4.227 1 60.44 137 GLY B O 1
ATOM 2519 N N . ASN B 1 138 ? -17.531 -20.047 4.004 1 53.41 138 ASN B N 1
ATOM 2520 C CA . ASN B 1 138 ? -17.641 -21.203 3.121 1 53.41 138 ASN B CA 1
ATOM 2521 C C . ASN B 1 138 ? -17.547 -20.797 1.652 1 53.41 138 ASN B C 1
ATOM 2523 O O . ASN B 1 138 ? -17.984 -21.531 0.77 1 53.41 138 ASN B O 1
ATOM 2527 N N . LYS B 1 139 ? -16.984 -19.625 1.543 1 63.91 139 LYS B N 1
ATOM 2528 C CA . LYS B 1 139 ? -16.906 -19.281 0.126 1 63.91 139 LYS B CA 1
ATOM 2529 C C . LYS B 1 139 ? -15.664 -19.906 -0.513 1 63.91 139 LYS B C 1
ATOM 2531 O O . LYS B 1 139 ? -14.586 -19.891 0.081 1 63.91 139 LYS B O 1
ATOM 2536 N N . VAL B 1 140 ? -15.977 -20.734 -1.497 1 68.44 140 VAL B N 1
ATOM 2537 C CA . VAL B 1 140 ? -14.945 -21.453 -2.24 1 68.44 140 VAL B CA 1
ATOM 2538 C C . VAL B 1 140 ? -14.047 -20.453 -2.973 1 68.44 140 VAL B C 1
ATOM 2540 O O . VAL B 1 140 ? -14.367 -20.031 -4.086 1 68.44 140 VAL B O 1
ATOM 2543 N N . LYS B 1 141 ? -12.945 -20.062 -2.225 1 84.25 141 LYS B N 1
ATOM 2544 C CA . LYS B 1 141 ? -11.922 -19.188 -2.785 1 84.25 141 LYS B CA 1
ATOM 2545 C C . LYS B 1 141 ? -10.578 -19.906 -2.891 1 84.25 141 LYS B C 1
ATOM 2547 O O . LYS B 1 141 ? -10.469 -21.078 -2.535 1 84.25 141 LYS B O 1
ATOM 2552 N N . ILE B 1 142 ? -9.602 -19.281 -3.441 1 89.75 142 ILE B N 1
ATOM 2553 C CA . ILE B 1 142 ? -8.289 -19.844 -3.73 1 89.75 142 ILE B CA 1
ATOM 2554 C C . ILE B 1 142 ? -7.691 -20.453 -2.459 1 89.75 142 ILE B C 1
ATOM 2556 O O . ILE B 1 142 ? -7.27 -21.609 -2.451 1 89.75 142 ILE B O 1
ATOM 2560 N N . PRO B 1 143 ? -7.777 -19.703 -1.346 1 89.69 143 PRO B N 1
ATOM 2561 C CA . PRO B 1 143 ? -7.145 -20.266 -0.149 1 89.69 143 PRO B CA 1
ATOM 2562 C C . PRO B 1 143 ? -7.824 -21.531 0.341 1 89.69 143 PRO B C 1
ATOM 2564 O O . PRO B 1 143 ? -7.152 -22.453 0.822 1 89.69 143 PRO B O 1
ATOM 2567 N N . TYR B 1 144 ? -9.094 -21.594 0.173 1 88.75 144 TYR B N 1
ATOM 2568 C CA . TYR B 1 144 ? -9.836 -22.781 0.603 1 88.75 144 TYR B CA 1
ATOM 2569 C C . TYR B 1 144 ? -9.445 -24 -0.222 1 88.75 144 TYR B C 1
ATOM 2571 O O . TYR B 1 144 ? -9.094 -25.047 0.332 1 88.75 144 TYR B O 1
ATOM 2579 N N . VAL B 1 145 ? -9.461 -23.922 -1.482 1 91.81 145 VAL B N 1
ATOM 2580 C CA . VAL B 1 145 ? -9.148 -25.016 -2.396 1 91.81 145 VAL B CA 1
ATOM 2581 C C . VAL B 1 145 ? -7.664 -25.375 -2.277 1 91.81 145 VAL B C 1
ATOM 2583 O O . VAL B 1 145 ? -7.305 -26.547 -2.238 1 91.81 145 VAL B O 1
ATOM 2586 N N . SER B 1 146 ? -6.816 -24.344 -2.213 1 94.62 146 SER B N 1
ATOM 2587 C CA . SER B 1 146 ? -5.379 -24.578 -2.092 1 94.62 146 SER B CA 1
ATOM 2588 C C . SER B 1 146 ? -5.047 -25.375 -0.834 1 94.62 146 SER B C 1
ATOM 2590 O O . SER B 1 146 ? -4.207 -26.266 -0.867 1 94.62 146 SER B O 1
ATOM 2592 N N . ASN B 1 147 ? -5.723 -25.016 0.239 1 92.25 147 ASN B N 1
ATOM 2593 C CA . ASN B 1 147 ? -5.488 -25.703 1.503 1 92.25 147 ASN B CA 1
ATOM 2594 C C . ASN B 1 147 ? -5.812 -27.188 1.396 1 92.25 147 ASN B C 1
ATOM 2596 O O . ASN B 1 147 ? -5.113 -28.016 1.979 1 92.25 147 ASN B O 1
ATOM 2600 N N . HIS B 1 148 ? -6.828 -27.516 0.709 1 92.94 148 HIS B N 1
ATOM 2601 C CA . HIS B 1 148 ? -7.203 -28.906 0.482 1 92.94 148 HIS B CA 1
ATOM 2602 C C . HIS B 1 148 ? -6.066 -29.688 -0.175 1 92.94 148 HIS B C 1
ATOM 2604 O O . HIS B 1 148 ? -5.848 -30.859 0.135 1 92.94 148 HIS B O 1
ATOM 2610 N N . TYR B 1 149 ? -5.328 -29.062 -1.014 1 95.75 149 TYR B N 1
ATOM 2611 C CA . TYR B 1 149 ? -4.27 -29.734 -1.771 1 95.75 149 TYR B CA 1
ATOM 2612 C C . TYR B 1 149 ? -2.91 -29.5 -1.119 1 95.75 149 TYR B C 1
ATOM 2614 O O . TYR B 1 149 ? -1.873 -29.844 -1.692 1 95.75 149 TYR B O 1
ATOM 2622 N N . GLY B 1 150 ? -2.889 -28.812 0.004 1 95.56 150 GLY B N 1
ATOM 2623 C CA . GLY B 1 150 ? -1.649 -28.594 0.731 1 95.56 150 GLY B CA 1
ATOM 2624 C C . GLY B 1 150 ? -0.802 -27.484 0.14 1 95.56 150 GLY B C 1
ATOM 2625 O O . GLY B 1 150 ? 0.424 -27.5 0.263 1 95.56 150 GLY B O 1
ATOM 2626 N N . ILE B 1 151 ? -1.375 -26.578 -0.553 1 96.62 151 ILE B N 1
ATOM 2627 C CA . ILE B 1 151 ? -0.684 -25.438 -1.127 1 96.62 151 ILE B CA 1
ATOM 2628 C C . ILE B 1 151 ? -0.873 -24.219 -0.228 1 96.62 151 ILE B C 1
ATOM 2630 O O . ILE B 1 151 ? -2.002 -23.875 0.133 1 96.62 151 ILE B O 1
ATOM 2634 N N . LYS B 1 152 ? 0.17 -23.594 0.107 1 96.38 152 LYS B N 1
ATOM 2635 C CA . LYS B 1 152 ? 0.117 -22.406 0.959 1 96.38 152 LYS B CA 1
ATOM 2636 C C . LYS B 1 152 ? -0.254 -21.172 0.152 1 96.38 152 LYS B C 1
ATOM 2638 O O . LYS B 1 152 ? 0.074 -21.078 -1.032 1 96.38 152 LYS B O 1
ATOM 2643 N N . CYS B 1 153 ? -0.95 -20.266 0.815 1 96.88 153 CYS B N 1
ATOM 2644 C CA . CYS B 1 153 ? -1.245 -18.953 0.247 1 96.88 153 CYS B CA 1
ATOM 2645 C C . CYS B 1 153 ? -0.654 -17.844 1.104 1 96.88 153 CYS B C 1
ATOM 2647 O O . CYS B 1 153 ? -0.688 -17.922 2.334 1 96.88 153 CYS B O 1
ATOM 2649 N N . LEU B 1 154 ? -0.09 -16.875 0.482 1 97.12 154 LEU B N 1
ATOM 2650 C CA . LEU B 1 154 ? 0.456 -15.695 1.162 1 97.12 154 LEU B CA 1
ATOM 2651 C C . LEU B 1 154 ? -0.015 -14.414 0.492 1 97.12 154 LEU B C 1
ATOM 2653 O O . LEU B 1 154 ? -0.348 -14.414 -0.695 1 97.12 154 LEU B O 1
ATOM 2657 N N . LYS B 1 155 ? -0.041 -13.375 1.284 1 97 155 LYS B N 1
ATOM 2658 C CA . LYS B 1 155 ? -0.213 -12.047 0.708 1 97 155 LYS B CA 1
ATOM 2659 C C . LYS B 1 155 ? 1.116 -11.484 0.208 1 97 155 LYS B C 1
ATOM 2661 O O . LYS B 1 155 ? 2.182 -12 0.561 1 97 155 LYS B O 1
ATOM 2666 N N . ILE B 1 156 ? 1.03 -10.516 -0.605 1 97.31 156 ILE B N 1
ATOM 2667 C CA . ILE B 1 156 ? 2.211 -10.039 -1.315 1 97.31 156 ILE B CA 1
ATOM 2668 C C . ILE B 1 156 ? 3.246 -9.523 -0.313 1 97.31 156 ILE B C 1
ATOM 2670 O O . ILE B 1 156 ? 4.441 -9.805 -0.451 1 97.31 156 ILE B O 1
ATOM 2674 N N . PHE B 1 157 ? 2.85 -8.875 0.77 1 97.12 157 PHE B N 1
ATOM 2675 C CA . PHE B 1 157 ? 3.824 -8.336 1.711 1 97.12 157 PHE B CA 1
ATOM 2676 C C . PHE B 1 157 ? 4.391 -9.438 2.596 1 97.12 157 PHE B C 1
ATOM 2678 O O . PHE B 1 157 ? 5.508 -9.328 3.102 1 97.12 157 PHE B O 1
ATOM 2685 N N . ASP B 1 158 ? 3.635 -10.477 2.736 1 97.25 158 ASP B N 1
ATOM 2686 C CA . ASP B 1 158 ? 4.203 -11.641 3.398 1 97.25 158 ASP B CA 1
ATOM 2687 C C . ASP B 1 158 ? 5.332 -12.25 2.57 1 97.25 158 ASP B C 1
ATOM 2689 O O . ASP B 1 158 ? 6.32 -12.742 3.121 1 97.25 158 ASP B O 1
ATOM 2693 N N . VAL B 1 159 ? 5.164 -12.242 1.28 1 97.81 159 VAL B N 1
ATOM 2694 C CA . VAL B 1 159 ? 6.215 -12.719 0.385 1 97.81 159 VAL B CA 1
ATOM 2695 C C . VAL B 1 159 ? 7.457 -11.844 0.535 1 97.81 159 VAL B C 1
ATOM 2697 O O . VAL B 1 159 ? 8.578 -12.352 0.593 1 97.81 159 VAL B O 1
ATOM 2700 N N . PHE B 1 160 ? 7.211 -10.5 0.618 1 98.19 160 PHE B N 1
ATOM 2701 C CA . PHE B 1 160 ? 8.336 -9.594 0.796 1 98.19 160 PHE B CA 1
ATOM 2702 C C . PHE B 1 160 ? 9.109 -9.93 2.062 1 98.19 160 PHE B C 1
ATOM 2704 O O . PHE B 1 160 ? 10.344 -9.961 2.053 1 98.19 160 PHE B O 1
ATOM 2711 N N . ARG B 1 161 ? 8.398 -10.211 3.104 1 97.81 161 ARG B N 1
ATOM 2712 C CA . ARG B 1 161 ? 9.031 -10.555 4.375 1 97.81 161 ARG B CA 1
ATOM 2713 C C . ARG B 1 161 ? 9.758 -11.898 4.281 1 97.81 161 ARG B C 1
ATOM 2715 O O . ARG B 1 161 ? 10.867 -12.047 4.801 1 97.81 161 ARG B O 1
ATOM 2722 N N . HIS B 1 162 ? 9.07 -12.836 3.586 1 96.75 162 HIS B N 1
ATOM 2723 C CA . HIS B 1 162 ? 9.656 -14.156 3.402 1 96.75 162 HIS B CA 1
ATOM 2724 C C . HIS B 1 162 ? 10.977 -14.07 2.641 1 96.75 162 HIS B C 1
ATOM 2726 O O . HIS B 1 162 ? 11.93 -14.797 2.951 1 96.75 162 HIS B O 1
ATOM 2732 N N . GLU B 1 163 ? 11.102 -13.18 1.706 1 96.88 163 GLU B N 1
ATOM 2733 C CA . GLU B 1 163 ? 12.289 -13.023 0.874 1 96.88 163 GLU B CA 1
ATOM 2734 C C . GLU B 1 163 ? 13.297 -12.07 1.524 1 96.88 163 GLU B C 1
ATOM 2736 O O . GLU B 1 163 ? 14.398 -11.883 1.016 1 96.88 163 GLU B O 1
ATOM 2741 N N . GLY B 1 164 ? 12.844 -11.414 2.615 1 97.62 164 GLY B N 1
ATOM 2742 C CA . GLY B 1 164 ? 13.711 -10.484 3.316 1 97.62 164 GLY B CA 1
ATOM 2743 C C . GLY B 1 164 ? 13.906 -9.172 2.57 1 97.62 164 GLY B C 1
ATOM 2744 O O . GLY B 1 164 ? 14.969 -8.555 2.66 1 97.62 164 GLY B O 1
ATOM 2745 N N . TRP B 1 165 ? 12.906 -8.789 1.797 1 96.94 165 TRP B N 1
ATOM 2746 C CA . TRP B 1 165 ? 13.023 -7.555 1.022 1 96.94 165 TRP B CA 1
ATOM 2747 C C . TRP B 1 165 ? 12.82 -6.332 1.91 1 96.94 165 TRP B C 1
ATOM 2749 O O . TRP B 1 165 ? 11.914 -6.305 2.744 1 96.94 165 TRP B O 1
ATOM 2759 N N . ARG B 1 166 ? 13.711 -5.426 1.826 1 96.19 166 ARG B N 1
ATOM 2760 C CA . ARG B 1 166 ? 13.625 -4.117 2.467 1 96.19 166 ARG B CA 1
ATOM 2761 C C . ARG B 1 166 ? 13.992 -3.006 1.487 1 96.19 166 ARG B C 1
ATOM 2763 O O . ARG B 1 166 ? 14.938 -3.141 0.711 1 96.19 166 ARG B O 1
ATOM 2770 N N . PHE B 1 167 ? 13.258 -2.033 1.545 1 96.31 167 PHE B N 1
ATOM 2771 C CA . PHE B 1 167 ? 13.461 -0.95 0.59 1 96.31 167 PHE B CA 1
ATOM 2772 C C . PHE B 1 167 ? 13.672 0.375 1.312 1 96.31 167 PHE B C 1
ATOM 2774 O O . PHE B 1 167 ? 13.18 0.567 2.426 1 96.31 167 PHE B O 1
#

Sequence (334 aa):
MAVVYIIDSSSLIDLMDCNPIDIYPSVWKRLIDLHLEDRLYSHIEVYLEIESQDDELKKWAKEQKNKYPNLFRSYSTAQQKYLADILKNFEAFVKINGNTYKDADPWLVALALEIRKTPTIFGPNEPIIVTEEILKGNKVKIPYVSNHYGIKCLKIFDVFRHEGWRFMAVVYIIDSSSLIDLMDCNPIDIYPSVWKRLIDLHLEDRLYSHIEVYLEIESQDDELKKWAKEQKNKYPNLFRSYSTAQQKYLADILKNFEAFVKINGNTYKDADPWLVALALEIRKTPTIFGPNEPIIVTEEILKGNKVKIPYVSNHYGIKCLKIFDVFRHEGWRF

Secondary structure (DSSP, 8-state):
-EEEEEE-HHHHHHHHHHS-TTT-HHHHHHHHHHHHTT-EEEEHHHHHHHHTS-SHHHHHHHHHHHH-TTSEE---HHHHHHHHHHHHH-GGGS-EETTEE--HHHHHHHHHHHHHHS-BTTB-EEEEEE------TT---HHHHHHHTT-EEE-HHHHHHHHT---/-EEEEEE-HHHHHHHHHHS-TTT-HHHHHHHHHHHHTT-EEEEHHHHHHHHTS-SHHHHHHHHHHHH-TTSEE---HHHHHHHHHHHHH-GGGS-EETTEE--HHHHHHHHHHHHHHS-BTTB-EEEEEE------TT---HHHHHHHTT-EEE-HHHHHHHHT---

InterPro domains:
  IPR016541 Uncharacterised conserved protein UCP008505 [PF14367] (5-167)

Solvent-accessible surface area (backbone atoms only — not comparable to full-atom values): 17921 Å² total; per-residue (Å²): 100,49,69,26,38,37,50,36,56,59,27,54,52,51,42,46,72,48,40,38,59,86,39,25,48,52,61,58,49,49,52,51,51,36,30,77,69,71,26,36,32,34,36,41,55,33,53,56,57,45,59,73,43,93,48,75,62,28,56,50,49,51,52,46,40,70,78,35,65,68,40,38,35,71,91,46,72,65,29,52,55,42,36,52,54,48,43,71,78,36,67,70,49,54,53,67,60,78,96,45,76,78,45,41,55,55,53,51,51,15,46,36,55,46,46,37,69,45,70,48,98,72,36,46,33,44,39,31,39,26,35,65,74,67,83,54,81,90,53,68,42,62,58,52,57,26,50,76,74,72,36,49,68,36,38,61,68,54,50,34,57,73,72,64,49,66,80,99,48,69,26,38,36,51,35,55,59,27,54,51,51,42,46,73,47,41,39,58,85,39,25,46,52,60,58,49,50,52,50,50,37,29,77,68,70,26,36,33,34,37,41,54,33,52,56,57,44,58,73,44,93,48,74,63,28,56,49,50,52,54,45,40,70,77,35,63,69,39,38,34,69,91,48,71,64,29,52,54,40,35,51,54,48,44,72,78,36,67,71,49,55,53,68,60,78,93,46,76,77,47,41,54,54,54,51,51,14,47,36,54,46,47,37,70,45,71,46,99,72,38,46,34,44,38,32,39,26,35,66,75,67,80,55,81,90,53,68,42,63,57,53,58,27,47,74,72,72,36,50,68,36,38,61,66,52,49,35,57,74,71,62,50,67,80